Protein AF-F4RTJ5-F1 (afdb_monomer)

Radius of gyration: 34.83 Å; Cα contacts (8 Å, |Δi|>4): 86; chains: 1; bounding box: 80×72×100 Å

Solvent-accessible surface area (backbone atoms only — not comparable to full-atom values): 17565 Å² total; per-residue (Å²): 138,80,89,82,88,78,90,81,78,88,84,82,80,90,78,80,90,79,84,79,84,82,83,90,79,89,82,89,77,92,74,92,81,91,79,83,87,82,87,79,95,76,81,87,81,85,74,85,77,82,80,80,78,81,90,76,88,70,84,76,79,83,70,78,82,57,51,14,86,81,81,61,46,68,87,48,55,66,94,68,38,77,88,66,68,81,71,74,74,79,84,83,81,80,81,83,77,83,81,80,93,76,87,80,89,82,82,90,86,88,80,84,89,83,82,89,82,92,85,81,92,76,90,74,88,76,90,76,86,80,89,78,95,76,87,91,78,85,93,80,84,89,74,89,73,84,70,78,75,73,76,80,76,86,52,69,83,49,31,36,46,72,80,73,44,72,57,45,97,77,68,51,73,66,57,54,50,50,50,54,54,59,70,68,42,86,78,60,39,77,32,92,81,57,91,77,31,42,35,62,62,63,72,60,49,51,56,52,51,53,52,50,48,36,63,53,51,49,49,56,47,39,49,76,73,68,49,78,93,70,85,74,67,88,77,58,84,129

Mean predicted aligned error: 21.69 Å

Organism: Melampsora larici-populina (strain 98AG31 / pathotype 3-4-7) (NCBI:txid747676)

Foldseek 3Di:
DDDDDDDDDDDDDDDDDPPDDDDDDDDDDDDDDDDDDDDDDDDDDDDPDDDDDDPDPDPDPPDPQDAEPPPRHTDDHVVPDPVPPPPPDPPPPPPDDDDDDDDDDDDDDDDDDDDDDDDDDDDDDDDDDDDDPPDPDDPPDDDDPPPVPPVPVPCLVQADLEPRHGFAPDQDPVLVVLSVVVVPDPPWDADPDDDRRIDDPPVSSCVNVVSRCCRRPVVVVCVVVVHDPDDDPVPDDD

Secondary structure (DSSP, 8-state):
---------------------------------------------------------PPPP----PBPTTT--BSS-GGG-GGGTTS----------PPP----------------------------------------------------TTSGGGB-TTT-PBPPSS--HHHHHHHHHHHT-TTPEEPSSSTT-EE--HHHHHHHHHHHHIIIIIHHHHHHTT--SS--GGGS--

Structure (mmCIF, N/CA/C/O backbone):
data_AF-F4RTJ5-F1
#
_entry.id   AF-F4RTJ5-F1
#
loop_
_atom_site.group_PDB
_atom_site.id
_atom_site.type_symbol
_atom_site.label_atom_id
_atom_site.label_alt_id
_atom_site.label_comp_id
_atom_site.label_asym_id
_atom_site.label_entity_id
_atom_site.label_seq_id
_atom_site.pdbx_PDB_ins_code
_atom_site.Cartn_x
_atom_site.Cartn_y
_atom_site.Cartn_z
_atom_site.occupancy
_atom_site.B_iso_or_equiv
_atom_site.auth_seq_id
_atom_site.auth_comp_id
_atom_site.auth_asym_id
_atom_site.auth_atom_id
_atom_site.pdbx_PDB_model_num
ATOM 1 N N . MET A 1 1 ? 6.417 -36.271 -57.301 1.00 43.16 1 MET A N 1
ATOM 2 C CA . MET A 1 1 ? 7.094 -36.610 -56.033 1.00 43.16 1 MET A CA 1
ATOM 3 C C . MET A 1 1 ? 6.547 -35.627 -54.996 1.00 43.16 1 MET A C 1
ATOM 5 O O . MET A 1 1 ? 6.999 -34.495 -54.987 1.00 43.16 1 MET A O 1
ATOM 9 N N . THR A 1 2 ? 5.277 -35.825 -54.594 1.00 51.81 2 THR A N 1
ATOM 10 C CA . THR A 1 2 ? 4.824 -36.327 -53.258 1.00 51.81 2 THR A CA 1
ATOM 11 C C . THR A 1 2 ? 5.137 -35.294 -52.166 1.00 51.81 2 THR A C 1
ATOM 13 O O . THR A 1 2 ? 6.293 -35.176 -51.792 1.00 51.81 2 THR A O 1
ATOM 16 N N . ARG A 1 3 ? 4.255 -34.328 -51.841 1.00 59.38 3 ARG A N 1
ATOM 17 C CA . ARG A 1 3 ? 3.029 -34.389 -50.994 1.00 59.38 3 ARG A CA 1
ATOM 18 C C . ARG A 1 3 ? 3.176 -35.344 -49.812 1.00 59.38 3 ARG A C 1
ATOM 20 O O . ARG A 1 3 ? 2.934 -36.528 -49.992 1.00 59.38 3 ARG A O 1
ATOM 27 N N . GLU A 1 4 ? 3.474 -34.789 -48.642 1.00 64.31 4 GLU A N 1
ATOM 28 C CA . GLU A 1 4 ? 3.070 -35.344 -47.351 1.00 64.31 4 GLU A CA 1
ATOM 29 C C . GLU A 1 4 ? 2.561 -34.199 -46.468 1.00 64.31 4 GLU A C 1
ATOM 31 O O . GLU A 1 4 ? 3.282 -33.264 -46.124 1.00 64.31 4 GLU A O 1
ATOM 36 N N . GLU A 1 5 ? 1.255 -34.264 -46.226 1.00 67.25 5 GLU A N 1
ATOM 37 C CA . GLU A 1 5 ? 0.516 -33.579 -45.176 1.00 67.25 5 GLU A CA 1
ATOM 38 C C . GLU A 1 5 ? 0.517 -34.510 -43.957 1.00 67.25 5 GLU A C 1
ATOM 40 O O . GLU A 1 5 ? 0.221 -35.694 -44.100 1.00 67.25 5 GLU A O 1
ATOM 45 N N . ALA A 1 6 ? 0.803 -33.977 -42.776 1.00 64.88 6 ALA A N 1
ATOM 46 C CA . ALA A 1 6 ? 0.471 -34.568 -41.479 1.00 64.88 6 ALA A CA 1
ATOM 47 C C . ALA A 1 6 ? 0.007 -33.370 -40.631 1.00 64.88 6 ALA A C 1
ATOM 49 O O . ALA A 1 6 ? 0.775 -32.426 -40.472 1.00 64.88 6 ALA A O 1
ATOM 50 N N . MET A 1 7 ? -1.259 -33.188 -40.246 1.00 67.88 7 MET A N 1
ATOM 51 C CA . MET A 1 7 ? -2.244 -34.109 -39.667 1.00 67.88 7 MET A CA 1
ATOM 52 C C . MET A 1 7 ? -1.700 -34.770 -38.396 1.00 67.88 7 MET A C 1
ATOM 54 O O . MET A 1 7 ? -1.221 -35.896 -38.436 1.00 67.88 7 MET A O 1
ATOM 58 N N . LEU A 1 8 ? -1.739 -34.008 -37.298 1.00 65.25 8 LEU A N 1
ATOM 59 C CA . LEU A 1 8 ? -1.713 -34.516 -35.928 1.00 65.25 8 LEU A CA 1
ATOM 60 C C . LEU A 1 8 ? -2.780 -33.770 -35.117 1.00 65.25 8 LEU A C 1
ATOM 62 O O . LEU A 1 8 ? -2.626 -32.605 -34.759 1.00 65.25 8 LEU A O 1
ATOM 66 N N . ASP A 1 9 ? -3.907 -34.467 -35.061 1.00 58.00 9 ASP A N 1
ATOM 67 C CA . ASP A 1 9 ? -4.860 -34.709 -33.980 1.00 58.00 9 ASP A CA 1
ATOM 68 C C . ASP A 1 9 ? -5.073 -33.671 -32.864 1.00 58.00 9 ASP A C 1
ATOM 70 O O . ASP A 1 9 ? -4.191 -33.299 -32.092 1.00 58.00 9 ASP A O 1
ATOM 74 N N . GLU A 1 10 ? -6.348 -33.286 -32.782 1.00 60.81 10 GLU A N 1
ATOM 75 C CA . GLU A 1 10 ? -7.030 -32.679 -31.650 1.00 60.81 10 GLU A CA 1
ATOM 76 C C . GLU A 1 10 ? -7.143 -33.697 -30.503 1.00 60.81 10 GLU A C 1
ATOM 78 O O . GLU A 1 10 ? -7.994 -34.586 -30.549 1.00 60.81 10 GLU A O 1
ATOM 83 N N . ASP A 1 11 ? -6.345 -33.545 -29.445 1.00 58.59 11 ASP A N 1
ATOM 84 C CA . ASP A 1 11 ? -6.629 -34.206 -28.170 1.00 58.59 11 ASP A CA 1
ATOM 85 C C . ASP A 1 11 ? -7.543 -33.317 -27.324 1.00 58.59 11 ASP A C 1
ATOM 87 O O . ASP A 1 11 ? -7.159 -32.343 -26.673 1.00 58.59 11 ASP A O 1
ATOM 91 N N . SER A 1 12 ? -8.816 -33.682 -27.429 1.00 66.81 12 SER A N 1
ATOM 92 C CA . SER A 1 12 ? -9.925 -33.290 -26.583 1.00 66.81 12 SER A CA 1
ATOM 93 C C . SER A 1 12 ? -9.804 -34.017 -25.241 1.00 66.81 12 SER A C 1
ATOM 95 O O . SER A 1 12 ? -10.058 -35.216 -25.164 1.00 66.81 12 SER A O 1
ATOM 97 N N . GLU A 1 13 ? -9.456 -33.296 -24.175 1.00 62.78 13 GLU A N 1
ATOM 98 C CA . GLU A 1 13 ? -9.673 -33.763 -22.802 1.00 62.78 13 GLU A CA 1
ATOM 99 C C . GLU A 1 13 ? -10.645 -32.827 -22.080 1.00 62.78 13 GLU A C 1
ATOM 101 O O . GLU A 1 13 ? -10.294 -31.845 -21.429 1.00 62.78 13 GLU A O 1
ATOM 106 N N . ASP A 1 14 ? -11.915 -33.180 -22.255 1.00 56.56 14 ASP A N 1
ATOM 107 C CA . ASP A 1 14 ? -13.032 -32.863 -21.381 1.00 56.56 14 ASP A CA 1
ATOM 108 C C . ASP A 1 14 ? -12.837 -33.605 -20.048 1.00 56.56 14 ASP A C 1
ATOM 110 O O . ASP A 1 14 ? -12.952 -34.831 -19.986 1.00 56.56 14 ASP A O 1
ATOM 114 N N . GLN A 1 15 ? -12.515 -32.881 -18.973 1.00 53.19 15 GLN A N 1
ATOM 115 C CA . GLN A 1 15 ? -12.624 -33.412 -17.617 1.00 53.19 15 GLN A CA 1
ATOM 116 C C . GLN A 1 15 ? -13.242 -32.383 -16.669 1.00 53.19 15 GLN A C 1
ATOM 118 O O . GLN A 1 15 ? -12.593 -31.457 -16.189 1.00 53.19 15 GLN A O 1
ATOM 123 N N . GLY A 1 16 ? -14.496 -32.655 -16.306 1.00 50.75 16 GLY A N 1
ATOM 124 C CA . GLY A 1 16 ? -14.827 -32.751 -14.887 1.00 50.75 16 GLY A CA 1
ATOM 125 C C . GLY A 1 16 ? -15.531 -31.552 -14.273 1.00 50.75 16 GLY A C 1
ATOM 126 O O . GLY A 1 16 ? -15.011 -30.904 -13.371 1.00 50.75 16 GLY A O 1
ATOM 127 N N . VAL A 1 17 ? -16.788 -31.349 -14.661 1.00 51.88 17 VAL A N 1
ATOM 128 C CA . VAL A 1 17 ? -17.783 -30.706 -13.796 1.00 51.88 17 VAL A CA 1
ATOM 129 C C . VAL A 1 17 ? -18.007 -31.607 -12.574 1.00 51.88 17 VAL A C 1
ATOM 131 O O . VAL A 1 17 ? -18.670 -32.637 -12.672 1.00 51.88 17 VAL A O 1
ATOM 134 N N . SER A 1 18 ? -17.481 -31.228 -11.409 1.00 55.72 18 SER A N 1
ATOM 135 C CA . SER A 1 18 ? -17.948 -31.750 -10.119 1.00 55.72 18 SER A CA 1
ATOM 136 C C . SER A 1 18 ? -18.698 -30.654 -9.370 1.00 55.72 18 SER A C 1
ATOM 138 O O . SER A 1 18 ? -18.157 -29.925 -8.540 1.00 55.72 18 SER A O 1
ATOM 140 N N . GLU A 1 19 ? -19.975 -30.555 -9.718 1.00 48.56 19 GLU A N 1
ATOM 141 C CA . GLU A 1 19 ? -21.011 -29.786 -9.046 1.00 48.56 19 GLU A CA 1
ATOM 142 C C . GLU A 1 19 ? -21.386 -30.497 -7.734 1.00 48.56 19 GLU A C 1
ATOM 144 O O . GLU A 1 19 ? -22.240 -31.380 -7.696 1.00 48.56 19 GLU A O 1
ATOM 149 N N . SER A 1 20 ? -20.719 -30.158 -6.630 1.00 56.84 20 SER A N 1
ATOM 150 C CA . SER A 1 20 ? -21.139 -30.605 -5.299 1.00 56.84 20 SER A CA 1
ATOM 151 C C . SER A 1 20 ? -22.113 -29.600 -4.690 1.00 56.84 20 SER A C 1
ATOM 153 O O . SER A 1 20 ? -21.736 -28.649 -4.005 1.00 56.84 20 SER A O 1
ATOM 155 N N . HIS A 1 21 ? -23.392 -29.864 -4.948 1.00 49.12 21 HIS A N 1
ATOM 156 C CA . HIS A 1 21 ? -24.533 -29.418 -4.160 1.00 49.12 21 HIS A CA 1
ATOM 157 C C . HIS A 1 21 ? -24.334 -29.744 -2.669 1.00 49.12 21 HIS A C 1
ATOM 159 O O . HIS A 1 21 ? -24.357 -30.909 -2.282 1.00 49.12 21 HIS A O 1
ATOM 165 N N . SER A 1 22 ? -24.270 -28.717 -1.823 1.00 58.44 22 SER A N 1
ATOM 166 C CA . SER A 1 22 ? -24.600 -28.826 -0.397 1.00 58.44 22 SER A CA 1
ATOM 167 C C . SER A 1 22 ? -25.659 -27.778 -0.070 1.00 58.44 22 SER A C 1
ATOM 169 O O . SER A 1 22 ? -25.363 -26.606 0.152 1.00 58.44 22 SER A O 1
ATOM 171 N N . LYS A 1 23 ? -26.926 -28.207 -0.109 1.00 55.22 23 LYS A N 1
ATOM 172 C CA . LYS A 1 23 ? -28.076 -27.463 0.423 1.00 55.22 23 LYS A CA 1
ATOM 173 C C . LYS A 1 23 ? -28.170 -27.689 1.949 1.00 55.22 23 LYS A C 1
ATOM 175 O O . LYS A 1 23 ? -27.699 -28.721 2.422 1.00 55.22 23 LYS A O 1
ATOM 180 N N . PRO A 1 24 ? -28.794 -26.765 2.704 1.00 66.69 24 PRO A N 1
ATOM 181 C CA . PRO A 1 24 ? -28.758 -26.714 4.156 1.00 66.69 24 PRO A CA 1
ATOM 182 C C . PRO A 1 24 ? -29.974 -27.399 4.793 1.00 66.69 24 PRO A C 1
ATOM 184 O O . PRO A 1 24 ? -31.105 -27.208 4.351 1.00 66.69 24 PRO A O 1
ATOM 187 N N . GLU A 1 25 ? -29.737 -28.096 5.898 1.00 51.47 25 GLU A N 1
ATOM 188 C CA . GLU A 1 25 ? -30.721 -28.438 6.931 1.00 51.47 25 GLU A CA 1
ATOM 189 C C . GLU A 1 25 ? -29.970 -28.233 8.257 1.00 51.47 25 GLU A C 1
ATOM 191 O O . GLU A 1 25 ? -28.906 -28.800 8.466 1.00 51.47 25 GLU A O 1
ATOM 196 N N . GLY A 1 26 ? -30.291 -27.234 9.075 1.00 46.56 26 GLY A N 1
ATOM 197 C CA . GLY A 1 26 ? -31.496 -27.195 9.888 1.00 46.56 26 GLY A CA 1
ATOM 198 C C . GLY A 1 26 ? -31.141 -27.717 11.282 1.00 46.56 26 GLY A C 1
ATOM 199 O O . GLY A 1 26 ? -30.749 -28.867 11.404 1.00 46.56 26 GLY A O 1
ATOM 200 N N . VAL A 1 27 ? -31.241 -26.866 12.310 1.00 52.19 27 VAL A N 1
ATOM 201 C CA . VAL A 1 27 ? -31.722 -27.188 13.671 1.00 52.19 27 VAL A CA 1
ATOM 202 C C . VAL A 1 27 ? -31.405 -26.022 14.612 1.00 52.19 27 VAL A C 1
ATOM 204 O O . VAL A 1 27 ? -30.269 -25.715 14.960 1.00 52.19 27 VAL A O 1
ATOM 207 N N . THR A 1 28 ? -32.495 -25.386 15.016 1.00 48.50 28 THR A N 1
ATOM 208 C CA . THR A 1 28 ? -32.693 -24.588 16.223 1.00 48.50 28 THR A CA 1
ATOM 209 C C . THR A 1 28 ? -32.140 -25.268 17.475 1.00 48.50 28 THR A C 1
ATOM 211 O O . THR A 1 28 ? -32.421 -26.449 17.684 1.00 48.50 28 THR A O 1
ATOM 214 N N . LYS A 1 29 ? -31.522 -24.501 18.377 1.00 53.94 29 LYS A N 1
ATOM 215 C CA . LYS A 1 29 ? -31.861 -24.536 19.808 1.00 53.94 29 LYS A CA 1
ATOM 216 C C . LYS A 1 29 ? -31.276 -23.330 20.531 1.00 53.94 29 LYS A C 1
ATOM 218 O O . LYS A 1 29 ? -30.068 -23.186 20.681 1.00 53.94 29 LYS A O 1
ATOM 223 N N . GLU A 1 30 ? -32.202 -22.485 20.958 1.00 46.88 30 GLU A N 1
ATOM 224 C CA . GLU A 1 30 ? -32.084 -21.622 22.118 1.00 46.88 30 GLU A CA 1
ATOM 225 C C . GLU A 1 30 ? -31.579 -22.433 23.319 1.00 46.88 30 GLU A C 1
ATOM 227 O O . GLU A 1 30 ? -32.070 -23.530 23.598 1.00 46.88 30 GLU A O 1
ATOM 232 N N . SER A 1 31 ? -30.632 -21.869 24.055 1.00 52.59 31 SER A N 1
ATOM 233 C CA . SER A 1 31 ? -30.478 -22.166 25.473 1.00 52.59 31 SER A CA 1
ATOM 234 C C . SER A 1 31 ? -29.911 -20.933 26.155 1.00 52.59 31 SER A C 1
ATOM 236 O O . SER A 1 31 ? -28.704 -20.694 26.160 1.00 52.59 31 SER A O 1
ATOM 238 N N . ASP A 1 32 ? -30.838 -20.154 26.701 1.00 49.53 32 ASP A N 1
ATOM 239 C CA . ASP A 1 32 ? -30.622 -19.285 27.843 1.00 49.53 32 ASP A CA 1
ATOM 240 C C . ASP A 1 32 ? -29.883 -20.029 28.960 1.00 49.53 32 ASP A C 1
ATOM 242 O O . ASP A 1 32 ? -30.352 -21.052 29.461 1.00 49.53 32 ASP A O 1
ATOM 246 N N . THR A 1 33 ? -28.784 -19.450 29.433 1.00 54.34 33 THR A N 1
ATOM 247 C CA . THR A 1 33 ? -28.351 -19.617 30.823 1.00 54.34 33 THR A CA 1
ATOM 248 C C . THR A 1 33 ? -27.817 -18.287 31.349 1.00 54.34 33 THR A C 1
ATOM 250 O O . THR A 1 33 ? -26.742 -17.859 30.924 1.00 54.34 33 THR A O 1
ATOM 253 N N . PRO A 1 34 ? -28.517 -17.637 32.296 1.00 60.06 34 PRO A N 1
ATOM 254 C CA . PRO A 1 34 ? -27.967 -16.569 33.109 1.00 60.06 34 PRO A CA 1
ATOM 255 C C . PRO A 1 34 ? -27.414 -17.161 34.413 1.00 60.06 34 PRO A C 1
ATOM 257 O O . PRO A 1 34 ? -28.127 -17.806 35.180 1.00 60.06 34 PRO A O 1
ATOM 260 N N . SER A 1 35 ? -26.132 -16.946 34.690 1.00 51.78 35 SER A N 1
ATOM 261 C CA . SER A 1 35 ? -25.547 -17.092 36.030 1.00 51.78 35 SER A CA 1
ATOM 262 C C . SER A 1 35 ? -24.352 -16.138 36.103 1.00 51.78 35 SER A C 1
ATOM 264 O O . SER A 1 35 ? -23.391 -16.297 35.367 1.00 51.78 35 SER A O 1
ATOM 266 N N . THR A 1 36 ? -24.482 -14.968 36.727 1.00 38.66 36 THR A N 1
ATOM 267 C CA . THR A 1 36 ? -24.551 -14.734 38.181 1.00 38.66 36 THR A CA 1
ATOM 268 C C . THR A 1 36 ? -23.179 -14.866 38.844 1.00 38.66 36 THR A C 1
ATOM 270 O O . THR A 1 36 ? -22.701 -15.960 39.106 1.00 38.66 36 THR A O 1
ATOM 273 N N . LEU A 1 37 ? -22.660 -13.681 39.185 1.00 38.44 37 LEU A N 1
ATOM 274 C CA . LEU A 1 37 ? -21.869 -13.337 40.368 1.00 38.44 37 LEU A CA 1
ATOM 275 C C . LEU A 1 37 ? -20.406 -13.822 40.510 1.00 38.44 37 LEU A C 1
ATOM 277 O O . LEU A 1 37 ? -20.113 -14.982 40.762 1.00 38.44 37 LEU A O 1
ATOM 281 N N . SER A 1 38 ? -19.546 -12.796 40.602 1.00 40.03 38 SER A N 1
ATOM 282 C CA . SER A 1 38 ? -18.657 -12.531 41.750 1.00 40.03 38 SER A CA 1
ATOM 283 C C . SER A 1 38 ? -17.180 -12.942 41.692 1.00 40.03 38 SER A C 1
ATOM 285 O O . SER A 1 38 ? -16.821 -14.039 42.094 1.00 40.03 38 SER A O 1
ATOM 287 N N . ASN A 1 39 ? -16.364 -11.891 41.482 1.00 42.69 39 ASN A N 1
ATOM 288 C CA . ASN A 1 39 ? -15.184 -11.487 42.281 1.00 42.69 39 ASN A CA 1
ATOM 289 C C . ASN A 1 39 ? -13.905 -12.361 42.214 1.00 42.69 39 ASN A C 1
ATOM 291 O O . ASN A 1 39 ? -13.987 -13.526 41.850 1.00 42.69 39 ASN A O 1
ATOM 295 N N . PRO A 1 40 ? -12.710 -11.855 42.617 1.00 53.66 40 PRO A N 1
ATOM 296 C CA . PRO A 1 40 ? -12.402 -10.556 43.221 1.00 53.66 40 PRO A CA 1
ATOM 297 C C . PRO A 1 40 ? -11.301 -9.735 42.521 1.00 53.66 40 PRO A C 1
ATOM 299 O O . PRO A 1 40 ? -10.424 -10.224 41.814 1.00 53.66 40 PRO A O 1
ATOM 302 N N . ILE A 1 41 ? -11.339 -8.448 42.853 1.00 52.94 41 ILE A N 1
ATOM 303 C CA . ILE A 1 41 ? -10.250 -7.477 42.790 1.00 52.94 41 ILE A CA 1
ATOM 304 C C . ILE A 1 41 ? -9.035 -8.045 43.544 1.00 52.94 41 ILE A C 1
ATOM 306 O O . ILE A 1 41 ? -9.094 -8.201 44.761 1.00 52.94 41 ILE A O 1
ATOM 310 N N . ASN A 1 42 ? -7.935 -8.309 42.839 1.00 51.41 42 ASN A N 1
ATOM 311 C CA . ASN A 1 42 ? -6.611 -8.467 43.440 1.00 51.41 42 ASN A CA 1
ATOM 312 C C . ASN A 1 42 ? -5.713 -7.346 42.918 1.00 51.41 42 ASN A C 1
ATOM 314 O O . ASN A 1 42 ? -5.579 -7.141 41.713 1.00 51.41 42 ASN A O 1
ATOM 318 N N . GLY A 1 43 ? -5.189 -6.574 43.867 1.00 48.16 43 GLY A N 1
ATOM 319 C CA . GLY A 1 43 ? -4.439 -5.347 43.647 1.00 48.16 43 GLY A CA 1
ATOM 320 C C . GLY A 1 43 ? -3.031 -5.538 43.065 1.00 48.16 43 GLY A C 1
ATOM 321 O O . GLY A 1 43 ? -2.603 -6.653 42.768 1.00 48.16 43 GLY A O 1
ATOM 322 N N . PRO A 1 44 ? -2.303 -4.423 42.894 1.00 55.31 44 PRO A N 1
ATOM 323 C CA . PRO A 1 44 ? -1.046 -4.378 42.160 1.00 55.31 44 PRO A CA 1
ATOM 324 C C . PRO A 1 44 ? 0.097 -5.012 42.958 1.00 55.31 44 PRO A C 1
ATOM 326 O O . PRO A 1 44 ? 0.412 -4.585 44.068 1.00 55.31 44 PRO A O 1
ATOM 329 N N . SER A 1 45 ? 0.752 -6.013 42.367 1.00 50.53 45 SER A N 1
ATOM 330 C CA . SER A 1 45 ? 2.009 -6.553 42.882 1.00 50.53 45 SER A CA 1
ATOM 331 C C . SER A 1 45 ? 3.168 -5.693 42.379 1.00 50.53 45 SER A C 1
ATOM 333 O O . SER A 1 45 ? 3.619 -5.801 41.238 1.00 50.53 45 SER A O 1
ATOM 335 N N . THR A 1 46 ? 3.609 -4.777 43.236 1.00 48.56 46 THR A N 1
ATOM 336 C CA . THR A 1 46 ? 4.758 -3.893 43.035 1.00 48.56 46 THR A CA 1
ATOM 337 C C . THR A 1 46 ? 6.041 -4.723 43.029 1.00 48.56 46 THR A C 1
ATOM 339 O O . THR A 1 46 ? 6.642 -4.986 44.069 1.00 48.56 46 THR A O 1
ATOM 342 N N . SER A 1 47 ? 6.468 -5.158 41.846 1.00 51.50 47 SER A N 1
ATOM 343 C CA . SER A 1 47 ? 7.775 -5.788 41.664 1.00 51.50 47 SER A CA 1
ATOM 344 C C . SER A 1 47 ? 8.837 -4.699 41.507 1.00 51.50 47 SER A C 1
ATOM 346 O O . SER A 1 47 ? 8.906 -4.016 40.488 1.00 51.50 47 SER A O 1
ATOM 348 N N . LEU A 1 48 ? 9.647 -4.518 42.551 1.00 50.50 48 LEU A N 1
ATOM 349 C CA . LEU A 1 48 ? 10.878 -3.729 42.536 1.00 50.50 48 LEU A CA 1
ATOM 350 C C . LEU A 1 48 ? 11.874 -4.367 41.557 1.00 50.50 48 LEU A C 1
ATOM 352 O O . LEU A 1 48 ? 12.567 -5.322 41.900 1.00 50.50 48 LEU A O 1
ATOM 356 N N . ILE A 1 49 ? 11.952 -3.836 40.337 1.00 51.47 49 ILE A N 1
ATOM 357 C CA . ILE A 1 49 ? 13.027 -4.167 39.400 1.00 51.47 49 ILE A CA 1
ATOM 358 C C . ILE A 1 49 ? 14.247 -3.320 39.777 1.00 51.47 49 ILE A C 1
ATOM 360 O O . ILE A 1 49 ? 14.271 -2.104 39.591 1.00 51.47 49 ILE A O 1
ATOM 364 N N . LEU A 1 50 ? 15.261 -3.984 40.333 1.00 51.00 50 LEU A N 1
ATOM 365 C CA . LEU A 1 50 ? 16.619 -3.468 40.483 1.00 51.00 50 LEU A CA 1
ATOM 366 C C . LEU A 1 50 ? 17.210 -3.227 39.089 1.00 51.00 50 LEU A C 1
ATOM 368 O O . LEU A 1 50 ? 17.639 -4.157 38.409 1.00 51.00 50 LEU A O 1
ATOM 372 N N . ILE A 1 51 ? 17.226 -1.967 38.660 1.00 45.47 51 ILE A N 1
ATOM 373 C CA . ILE A 1 51 ? 17.917 -1.540 37.444 1.00 45.47 51 ILE A CA 1
ATOM 374 C C . ILE A 1 51 ? 19.409 -1.453 37.780 1.00 45.47 51 ILE A C 1
ATOM 376 O O . ILE A 1 51 ? 19.876 -0.470 38.354 1.00 45.47 51 ILE A O 1
ATOM 380 N N . ALA A 1 52 ? 20.160 -2.503 37.453 1.00 44.41 52 ALA A N 1
ATOM 381 C CA . ALA A 1 52 ? 21.613 -2.447 37.413 1.00 44.41 52 ALA A CA 1
ATOM 382 C C . ALA A 1 52 ? 22.034 -1.639 36.177 1.00 44.41 52 ALA A C 1
ATOM 384 O O . ALA A 1 52 ? 21.791 -2.047 35.043 1.00 44.41 52 ALA A O 1
ATOM 385 N N . THR A 1 53 ? 22.640 -0.475 36.394 1.00 50.25 53 THR A N 1
ATOM 386 C CA . THR A 1 53 ? 23.246 0.352 35.349 1.00 50.25 53 THR A CA 1
ATOM 387 C C . THR A 1 53 ? 24.628 -0.200 34.976 1.00 50.25 53 THR A C 1
ATOM 389 O O . THR A 1 53 ? 25.537 -0.172 35.809 1.00 50.25 53 THR A O 1
ATOM 392 N N . PRO A 1 54 ? 24.858 -0.668 33.734 1.00 48.34 54 PRO A N 1
ATOM 393 C CA . PRO A 1 54 ? 26.212 -0.879 33.248 1.00 48.34 54 PRO A CA 1
ATOM 394 C C . PRO A 1 54 ? 26.849 0.478 32.922 1.00 48.34 54 PRO A C 1
ATOM 396 O O . PRO A 1 54 ? 26.393 1.215 32.047 1.00 48.34 54 PRO A O 1
ATOM 399 N N . GLN A 1 55 ? 27.922 0.811 33.643 1.00 51.97 55 GLN A N 1
ATOM 400 C CA . GLN A 1 55 ? 28.812 1.921 33.313 1.00 51.97 55 GLN A CA 1
ATOM 401 C C . GLN A 1 55 ? 29.519 1.614 31.984 1.00 51.97 55 GLN A C 1
ATOM 403 O O . GLN A 1 55 ? 30.530 0.919 31.950 1.00 51.97 55 GLN A O 1
ATOM 408 N N . SER A 1 56 ? 28.968 2.120 30.880 1.00 46.84 56 SER A N 1
ATOM 409 C CA . SER A 1 56 ? 29.618 2.127 29.569 1.00 46.84 56 SER A CA 1
ATOM 410 C C . SER A 1 56 ? 30.176 3.523 29.306 1.00 46.84 56 SER A C 1
ATOM 412 O O . SER A 1 56 ? 29.510 4.405 28.765 1.00 46.84 56 SER A O 1
ATOM 414 N N . SER A 1 57 ? 31.408 3.752 29.754 1.00 55.97 57 SER A N 1
ATOM 415 C CA . SER A 1 57 ? 32.178 4.952 29.437 1.00 55.97 57 SER A CA 1
ATOM 416 C C . SER A 1 57 ? 32.819 4.800 28.057 1.00 55.97 57 SER A C 1
ATOM 418 O O . SER A 1 57 ? 34.005 4.494 27.944 1.00 55.97 57 SER A O 1
ATOM 420 N N . ASN A 1 58 ? 32.034 5.002 27.001 1.00 55.25 58 ASN A N 1
ATOM 421 C CA . ASN A 1 58 ? 32.594 5.258 25.678 1.00 55.25 58 ASN A CA 1
ATOM 422 C C . ASN A 1 58 ? 32.951 6.751 25.563 1.00 55.25 58 ASN A C 1
ATOM 424 O O . ASN A 1 58 ? 32.116 7.598 25.897 1.00 55.25 58 ASN A O 1
ATOM 428 N N . PRO A 1 59 ? 34.169 7.106 25.115 1.00 52.12 59 PRO A N 1
ATOM 429 C CA . PRO A 1 59 ? 34.551 8.496 24.918 1.00 52.12 59 PRO A CA 1
ATOM 430 C C . PRO A 1 59 ? 33.668 9.114 23.832 1.00 52.12 59 PRO A C 1
ATOM 432 O O . PRO A 1 59 ? 33.680 8.695 22.675 1.00 52.12 59 PRO A O 1
ATOM 435 N N . ILE A 1 60 ? 32.877 10.109 24.233 1.00 54.69 60 ILE A N 1
ATOM 436 C CA . ILE A 1 60 ? 31.995 10.871 23.351 1.00 54.69 60 ILE A CA 1
ATOM 437 C C . ILE A 1 60 ? 32.864 11.510 22.255 1.00 54.69 60 ILE A C 1
ATOM 439 O O . ILE A 1 60 ? 33.772 12.281 22.584 1.00 54.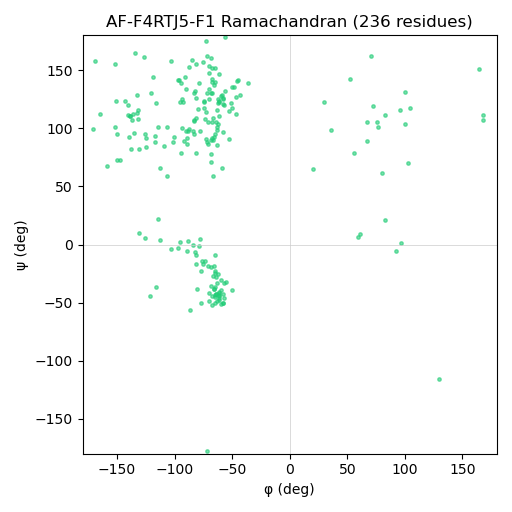69 60 ILE A O 1
ATOM 443 N N . PRO A 1 61 ? 32.616 11.228 20.962 1.00 54.53 61 PRO A N 1
ATOM 444 C CA . PRO A 1 61 ? 33.318 11.904 19.886 1.00 54.53 61 PRO A CA 1
ATOM 445 C C . PRO A 1 61 ? 33.004 13.396 19.981 1.00 54.53 61 PRO A C 1
ATOM 447 O O . PRO A 1 61 ? 31.843 13.807 19.974 1.00 54.53 61 PRO A O 1
ATOM 450 N N . THR A 1 62 ? 34.044 14.218 20.097 1.00 57.38 62 THR A N 1
ATOM 451 C CA . THR A 1 62 ? 33.956 15.679 20.125 1.00 57.38 62 THR A CA 1
ATOM 452 C C . THR A 1 62 ? 33.514 16.182 18.754 1.00 57.38 62 THR A C 1
ATOM 454 O O . THR A 1 62 ? 34.300 16.650 17.930 1.00 57.38 62 THR A O 1
ATOM 457 N N . THR A 1 63 ? 32.216 16.068 18.474 1.00 66.06 63 THR A N 1
ATOM 458 C CA . THR A 1 63 ? 31.609 16.634 17.277 1.00 66.06 63 THR A CA 1
ATOM 459 C C . THR A 1 63 ? 31.801 18.139 17.350 1.00 66.06 63 THR A C 1
ATOM 461 O O . THR A 1 63 ? 31.225 18.803 18.216 1.00 66.06 63 THR A O 1
ATOM 464 N N . LYS A 1 64 ? 32.655 18.671 16.470 1.00 69.44 64 LYS A N 1
ATOM 465 C CA . LYS A 1 64 ? 32.879 20.108 16.309 1.00 69.44 64 LYS A CA 1
ATOM 466 C C . LYS A 1 64 ? 31.516 20.793 16.258 1.00 69.44 64 LYS A C 1
ATOM 468 O O . LYS A 1 64 ? 30.738 20.560 15.333 1.00 69.44 64 LYS A O 1
ATOM 473 N N . LEU A 1 65 ? 31.224 21.582 17.289 1.00 76.31 65 LEU A N 1
ATOM 474 C CA . LEU A 1 65 ? 29.946 22.256 17.460 1.00 76.31 65 LEU A CA 1
ATOM 475 C C . LEU A 1 65 ? 29.798 23.291 16.341 1.00 76.31 65 LEU A C 1
ATOM 477 O O . LEU A 1 65 ? 30.302 24.412 16.438 1.00 76.31 65 LEU A O 1
ATOM 481 N N . TYR A 1 66 ? 29.170 22.893 15.238 1.00 79.56 66 TYR A N 1
ATOM 482 C CA . TYR A 1 66 ? 28.949 23.790 14.118 1.00 79.56 66 TYR A CA 1
ATOM 483 C C . TYR A 1 66 ? 27.878 24.816 14.515 1.00 79.56 66 TYR A C 1
ATOM 485 O O . TYR A 1 66 ? 26.824 24.479 15.060 1.00 79.56 66 TYR A O 1
ATOM 493 N N . LYS A 1 67 ? 28.180 26.095 14.283 1.00 90.44 67 LYS A N 1
ATOM 494 C CA . LYS A 1 67 ? 27.260 27.213 14.516 1.00 90.44 67 LYS A CA 1
ATOM 495 C C . LYS A 1 67 ? 26.537 27.524 13.212 1.00 90.44 67 LYS A C 1
ATOM 497 O O . LYS A 1 67 ? 27.160 27.529 12.151 1.00 90.44 67 LYS A O 1
ATOM 502 N N . CYS A 1 68 ? 25.240 27.803 13.280 1.00 87.62 68 CYS A N 1
ATOM 503 C CA . CYS A 1 68 ? 24.475 28.238 12.117 1.00 87.62 68 CYS A CA 1
ATOM 504 C C . CYS A 1 68 ? 25.084 29.528 11.540 1.00 87.62 68 CYS A C 1
ATOM 506 O O . CYS A 1 68 ? 25.281 30.500 12.264 1.00 87.62 68 CYS A O 1
ATOM 508 N N . SER A 1 69 ? 25.368 29.575 10.238 1.00 86.00 69 SER A N 1
ATOM 509 C CA . SER A 1 69 ? 25.995 30.746 9.602 1.00 86.00 69 SER A CA 1
ATOM 510 C C . SER A 1 69 ? 25.117 32.004 9.627 1.00 86.00 69 SER A C 1
ATOM 512 O O . SER A 1 69 ? 25.641 33.113 9.566 1.00 86.00 69 SER A O 1
ATOM 514 N N . LYS A 1 70 ? 23.793 31.843 9.757 1.00 87.69 70 LYS A N 1
ATOM 515 C CA . LYS A 1 70 ? 22.813 32.940 9.773 1.00 87.69 70 LYS A CA 1
ATOM 516 C C . LYS A 1 70 ? 22.609 33.522 11.175 1.00 87.69 70 LYS A C 1
ATOM 518 O O . LYS A 1 70 ? 22.809 34.712 11.371 1.00 87.69 70 LYS A O 1
ATOM 523 N N . CYS A 1 71 ? 22.243 32.694 12.156 1.00 90.94 71 CYS A N 1
ATOM 524 C CA . CYS A 1 71 ? 21.923 33.162 13.515 1.00 90.94 71 CYS A CA 1
ATOM 525 C C . CYS A 1 71 ? 23.034 32.912 14.549 1.00 90.94 71 CYS A C 1
ATOM 527 O O . CYS A 1 71 ? 22.893 33.303 15.705 1.00 90.94 71 CYS A O 1
ATOM 529 N N . ARG A 1 72 ? 24.126 32.238 14.160 1.00 90.12 72 ARG A N 1
ATOM 530 C CA . ARG A 1 72 ? 25.277 31.864 15.006 1.00 90.12 72 ARG A CA 1
ATOM 531 C C . ARG A 1 72 ? 24.957 30.973 16.211 1.00 90.12 72 ARG A C 1
ATOM 533 O O . ARG A 1 72 ? 25.866 30.668 16.982 1.00 90.12 72 ARG A O 1
ATOM 540 N N . GLN A 1 73 ? 23.718 30.501 16.342 1.00 90.44 73 GLN A N 1
ATOM 541 C CA . GLN A 1 73 ? 23.329 29.545 17.375 1.00 90.44 73 GLN A CA 1
ATOM 542 C C . GLN A 1 73 ? 23.767 28.122 16.982 1.00 90.44 73 GLN A C 1
ATOM 544 O O . GLN A 1 73 ? 23.682 27.757 15.802 1.00 90.44 73 GLN A O 1
ATOM 549 N N . PRO A 1 74 ? 24.274 27.319 17.931 1.00 87.50 74 PRO A N 1
ATOM 550 C CA . PRO A 1 74 ? 24.558 25.908 17.701 1.00 87.50 74 PRO A CA 1
ATOM 551 C C . PRO A 1 74 ? 23.259 25.090 17.600 1.00 87.50 74 PRO A C 1
ATOM 553 O O . PRO A 1 74 ? 22.193 25.531 18.025 1.00 87.50 74 PRO A O 1
ATOM 556 N N . GLY A 1 75 ? 23.347 23.882 17.038 1.00 85.88 75 GLY A N 1
ATOM 557 C CA . GLY A 1 75 ? 22.256 22.896 17.089 1.00 85.88 75 GLY A CA 1
ATOM 558 C C . GLY A 1 75 ? 21.323 22.838 15.875 1.00 85.88 75 GLY A C 1
ATOM 559 O O . GLY A 1 75 ? 20.417 22.013 15.863 1.00 85.88 75 GLY A O 1
ATOM 560 N N . HIS A 1 76 ? 21.533 23.644 14.830 1.00 84.44 76 HIS A N 1
ATOM 561 C CA . HIS A 1 76 ? 20.790 23.511 13.570 1.00 84.44 76 HIS A CA 1
ATOM 562 C C . HIS A 1 76 ? 21.591 23.997 12.355 1.00 84.44 76 HIS A C 1
ATOM 564 O O . HIS A 1 76 ? 22.481 24.843 12.464 1.00 84.44 76 HIS A O 1
ATOM 570 N N . ARG A 1 77 ? 21.257 23.469 11.171 1.00 82.56 77 ARG A N 1
ATOM 571 C CA . ARG A 1 77 ? 21.811 23.903 9.874 1.00 82.56 77 ARG A CA 1
ATOM 572 C C . ARG A 1 77 ? 21.035 25.102 9.315 1.00 82.56 77 ARG A C 1
ATOM 574 O O . ARG A 1 77 ? 19.883 25.325 9.676 1.00 82.56 77 ARG A O 1
ATOM 581 N N . ALA A 1 78 ? 21.657 25.867 8.414 1.00 85.44 78 ALA A N 1
ATOM 582 C CA . ALA A 1 78 ? 21.109 27.126 7.888 1.00 85.44 78 ALA A CA 1
ATOM 583 C C . ALA A 1 78 ? 19.719 26.992 7.228 1.00 85.44 78 ALA A C 1
ATOM 585 O O . ALA A 1 78 ? 18.897 27.896 7.346 1.00 85.44 78 ALA A O 1
ATOM 586 N N . ASN A 1 79 ? 19.433 25.852 6.593 1.00 81.50 79 ASN A N 1
ATOM 587 C CA . ASN A 1 79 ? 18.143 25.538 5.966 1.00 81.50 79 ASN A CA 1
ATOM 588 C C . ASN A 1 79 ? 17.015 25.226 6.965 1.00 81.50 79 ASN A C 1
ATOM 590 O O . ASN A 1 79 ? 15.852 25.224 6.584 1.00 81.50 79 ASN A O 1
ATOM 594 N N . LYS A 1 80 ? 17.344 24.985 8.238 1.00 83.31 80 LYS A N 1
ATOM 595 C CA . LYS A 1 80 ? 16.384 24.784 9.334 1.00 83.31 80 LYS A CA 1
ATOM 596 C C . LYS A 1 80 ? 16.469 25.906 10.369 1.00 83.31 80 LYS A C 1
ATOM 598 O O . LYS A 1 80 ? 16.133 25.710 11.532 1.00 83.31 80 LYS A O 1
ATOM 603 N N . CYS A 1 81 ? 16.987 27.069 9.971 1.00 84.38 81 CYS A N 1
ATOM 604 C CA . CYS A 1 81 ? 17.094 28.205 10.871 1.00 84.38 81 CYS A CA 1
ATOM 605 C C . CYS A 1 81 ? 15.707 28.834 11.075 1.00 84.38 81 CYS A C 1
ATOM 607 O O . CYS A 1 81 ? 15.109 29.275 10.092 1.00 84.38 81 CYS A O 1
ATOM 609 N N . PRO A 1 82 ? 15.208 28.932 12.319 1.00 83.06 82 PRO A N 1
ATOM 610 C CA . PRO A 1 82 ? 13.881 29.490 12.596 1.00 83.06 82 PRO A CA 1
ATOM 611 C C . PRO A 1 82 ? 13.767 30.963 12.179 1.00 83.06 82 PRO A C 1
ATOM 613 O O . PRO A 1 82 ? 12.695 31.422 11.808 1.00 83.06 82 PRO A O 1
ATOM 616 N N . VAL A 1 83 ? 14.892 31.687 12.134 1.00 81.50 83 VAL A N 1
ATOM 617 C CA . VAL A 1 83 ? 14.955 33.079 11.653 1.00 81.50 83 VAL A CA 1
ATOM 618 C C . VAL A 1 83 ? 14.636 33.194 10.152 1.00 81.50 83 VAL A C 1
ATOM 620 O O . VAL A 1 83 ? 14.312 34.275 9.681 1.00 81.50 83 VAL A O 1
ATOM 623 N N . ASN A 1 84 ? 14.713 32.099 9.386 1.00 68.25 84 ASN A N 1
ATOM 624 C CA . ASN A 1 84 ? 14.495 32.108 7.937 1.00 68.25 84 ASN A CA 1
ATOM 625 C C . ASN A 1 84 ? 13.067 31.702 7.521 1.00 68.25 84 ASN A C 1
ATOM 627 O O . ASN A 1 84 ? 12.763 31.714 6.334 1.00 68.25 84 ASN A O 1
ATOM 631 N N . GLN A 1 85 ? 12.192 31.335 8.465 1.00 63.69 85 GLN A N 1
ATOM 632 C CA . GLN A 1 85 ? 10.812 30.930 8.157 1.00 63.69 85 GLN A CA 1
ATOM 633 C C . GLN A 1 85 ? 9.848 32.112 7.971 1.00 63.69 85 GLN A C 1
ATOM 635 O O . GLN A 1 85 ? 8.712 31.915 7.561 1.00 63.69 85 GLN A O 1
ATOM 640 N N . SER A 1 86 ? 10.284 33.346 8.227 1.00 59.25 86 SER A N 1
ATOM 641 C CA . SER A 1 86 ? 9.417 34.530 8.192 1.00 59.25 86 SER A CA 1
ATOM 642 C C . SER A 1 86 ? 9.295 35.215 6.824 1.00 59.25 86 SER A C 1
ATOM 644 O O . SER A 1 86 ? 8.618 36.234 6.740 1.00 59.25 86 SER A O 1
ATOM 646 N N . HIS A 1 87 ? 9.910 34.693 5.752 1.00 57.19 87 HIS A N 1
ATOM 647 C CA . HIS A 1 87 ? 9.936 35.383 4.448 1.00 57.19 87 HIS A CA 1
ATOM 648 C C . HIS A 1 87 ? 9.437 34.599 3.227 1.00 57.19 87 HIS A C 1
ATOM 650 O O . HIS A 1 87 ? 9.483 35.134 2.120 1.00 57.19 87 HIS A O 1
ATOM 656 N N . SER A 1 88 ? 8.893 33.393 3.384 1.00 55.44 88 SER A N 1
ATOM 657 C CA . SER A 1 88 ? 8.098 32.774 2.316 1.00 55.44 88 SER A CA 1
ATOM 658 C C . SER A 1 88 ? 6.638 33.185 2.488 1.00 55.44 88 SER A C 1
ATOM 660 O O . SER A 1 88 ? 5.876 32.494 3.164 1.00 55.44 88 SER A O 1
ATOM 662 N N . GLN A 1 89 ? 6.253 34.333 1.923 1.00 53.72 89 GLN A N 1
ATOM 663 C CA . GLN A 1 89 ? 4.833 34.607 1.720 1.00 53.72 89 GLN A CA 1
ATOM 664 C C . GLN A 1 89 ? 4.256 33.509 0.813 1.00 53.72 89 GLN A C 1
ATOM 666 O O . GLN A 1 89 ? 4.833 33.258 -0.250 1.00 53.72 89 GLN A O 1
ATOM 671 N N . PRO A 1 90 ? 3.159 32.840 1.205 1.00 50.75 90 PRO A N 1
ATOM 672 C CA . PRO A 1 90 ? 2.415 32.007 0.279 1.00 50.75 90 PRO A CA 1
ATOM 673 C C . PRO A 1 90 ? 1.884 32.925 -0.821 1.00 50.75 90 PRO A C 1
ATOM 675 O O . PRO A 1 90 ? 1.266 33.954 -0.554 1.00 50.75 90 PRO A O 1
ATOM 678 N N . THR A 1 91 ? 2.193 32.606 -2.072 1.00 58.81 91 THR A N 1
ATOM 679 C CA . THR A 1 91 ? 1.555 33.265 -3.208 1.00 58.81 91 THR A CA 1
ATOM 680 C C . THR A 1 91 ? 0.122 32.746 -3.267 1.00 58.81 91 THR A C 1
ATOM 682 O O . THR A 1 91 ? -0.151 31.724 -3.890 1.00 58.81 91 THR A O 1
ATOM 685 N N . ASP A 1 92 ? -0.779 33.418 -2.552 1.00 53.28 92 ASP A N 1
ATOM 686 C CA . ASP A 1 92 ? -2.221 33.214 -2.642 1.00 53.28 92 ASP A CA 1
ATOM 687 C C . ASP A 1 92 ? -2.697 33.659 -4.032 1.00 53.28 92 ASP A C 1
ATOM 689 O O . ASP A 1 92 ? -3.050 34.811 -4.270 1.00 53.28 92 ASP A O 1
ATOM 693 N N . LEU A 1 93 ? -2.687 32.721 -4.976 1.00 51.19 93 LEU A N 1
ATOM 694 C CA . LEU A 1 93 ? -3.397 32.804 -6.252 1.00 51.19 93 LEU A CA 1
ATOM 695 C C . LEU A 1 93 ? -4.605 31.860 -6.200 1.00 51.19 93 LEU A C 1
ATOM 697 O O . LEU A 1 93 ? -4.750 30.942 -6.998 1.00 51.19 93 LEU A O 1
ATOM 701 N N . PHE A 1 94 ? -5.487 32.100 -5.228 1.00 50.28 94 PHE A N 1
ATOM 702 C CA . PHE A 1 94 ? -6.857 31.588 -5.235 1.00 50.28 94 PHE A CA 1
ATOM 703 C C . PHE A 1 94 ? -7.760 32.674 -5.834 1.00 50.28 94 PHE A C 1
ATOM 705 O O . PHE A 1 94 ? -8.415 33.438 -5.128 1.00 50.28 94 PHE A O 1
ATOM 712 N N . ASN A 1 95 ? -7.756 32.787 -7.164 1.00 49.97 95 ASN A N 1
ATOM 713 C CA . ASN A 1 95 ? -8.767 33.563 -7.875 1.00 49.97 95 ASN A CA 1
ATOM 714 C C . ASN A 1 95 ? -10.000 32.672 -8.063 1.00 49.97 95 ASN A C 1
ATOM 716 O O . ASN A 1 95 ? -10.066 31.855 -8.981 1.00 49.97 95 ASN A O 1
ATOM 720 N N . ALA A 1 96 ? -10.955 32.795 -7.146 1.00 49.97 96 ALA A N 1
ATOM 721 C CA . ALA A 1 96 ? -12.256 32.160 -7.247 1.00 49.97 96 ALA A CA 1
ATOM 722 C C . ALA A 1 96 ? -13.077 32.842 -8.353 1.00 49.97 96 ALA A C 1
ATOM 724 O O . ALA A 1 96 ? -13.603 33.934 -8.166 1.00 49.97 96 ALA A O 1
ATOM 725 N N . THR A 1 97 ? -13.218 32.179 -9.500 1.00 54.00 97 THR A N 1
ATOM 726 C CA . THR A 1 97 ? -14.334 32.425 -10.422 1.00 54.00 97 THR A CA 1
ATOM 727 C C . THR A 1 97 ? -15.277 31.234 -10.303 1.00 54.00 97 THR A C 1
ATOM 729 O O . THR A 1 97 ? -14.989 30.157 -10.816 1.00 54.00 97 THR A O 1
ATOM 732 N N . GLN A 1 98 ? -16.372 31.406 -9.560 1.00 54.22 98 GLN A N 1
ATOM 733 C CA . GLN A 1 98 ? -17.504 30.477 -9.578 1.00 54.22 98 GLN A CA 1
ATOM 734 C C . GLN A 1 98 ? -18.236 30.602 -10.924 1.00 54.22 98 GLN A C 1
ATOM 736 O O . GLN A 1 98 ? -18.679 31.708 -11.243 1.00 54.22 98 GLN A O 1
ATOM 741 N N . PRO A 1 99 ? -18.445 29.515 -11.685 1.00 51.41 99 PRO A N 1
ATOM 742 C CA . PRO A 1 99 ? -19.473 29.488 -12.711 1.00 51.41 99 PRO A CA 1
ATOM 743 C C . PRO A 1 99 ? -20.837 29.172 -12.079 1.00 51.41 99 PRO A C 1
ATOM 745 O O . PRO A 1 99 ? -20.969 28.268 -11.253 1.00 51.41 99 PRO A O 1
ATOM 748 N N . GLN A 1 100 ? -21.839 29.967 -12.456 1.00 58.03 100 GLN A N 1
ATOM 749 C CA . GLN A 1 100 ? -23.258 29.739 -12.172 1.00 58.03 100 GLN A CA 1
ATOM 750 C C . GLN A 1 100 ? -23.757 28.470 -12.890 1.00 58.03 100 GLN A C 1
ATOM 752 O O . GLN A 1 100 ? -23.220 28.135 -13.950 1.00 58.03 100 GLN A O 1
ATOM 757 N N . PRO A 1 101 ? -24.779 27.777 -12.358 1.00 63.69 101 PRO A N 1
ATOM 758 C CA . PRO A 1 101 ? -25.405 26.652 -13.026 1.00 63.69 101 PRO A CA 1
ATOM 759 C C . PRO A 1 101 ? -26.624 27.137 -13.815 1.00 63.69 101 PRO A C 1
ATOM 761 O O . PRO A 1 101 ? -27.687 27.307 -13.234 1.00 63.69 101 PRO A O 1
ATOM 764 N N . ASP A 1 102 ? -26.479 27.306 -15.125 1.00 51.47 102 ASP A N 1
ATOM 765 C CA . ASP A 1 102 ? -27.622 27.374 -16.034 1.00 51.47 102 ASP A CA 1
ATOM 766 C C . ASP A 1 102 ? -27.354 26.435 -17.213 1.00 51.47 102 ASP A C 1
ATOM 768 O O . ASP A 1 102 ? -26.470 26.670 -18.031 1.00 51.47 102 ASP A O 1
ATOM 772 N N . ASP A 1 103 ? -28.106 25.337 -17.195 1.00 49.78 103 ASP A N 1
ATOM 773 C CA . ASP A 1 103 ? -28.770 24.692 -18.321 1.00 49.78 103 ASP A CA 1
ATOM 774 C C . ASP A 1 103 ? -28.020 24.306 -19.614 1.00 49.78 103 ASP A C 1
ATOM 776 O O . ASP A 1 103 ? -27.296 25.060 -20.254 1.00 49.78 103 ASP A O 1
ATOM 780 N N . PHE A 1 104 ? -28.465 23.138 -20.091 1.00 53.91 104 PHE A N 1
ATOM 781 C CA . PHE A 1 104 ? -28.651 22.752 -21.492 1.00 53.91 104 PHE A CA 1
ATOM 782 C C . PHE A 1 104 ? -27.623 21.806 -22.145 1.00 53.91 104 PHE A C 1
ATOM 784 O O . PHE A 1 104 ? -26.447 22.100 -22.327 1.00 53.91 104 PHE A O 1
ATOM 791 N N . PHE A 1 105 ? -28.168 20.645 -22.529 1.00 52.78 105 PHE A N 1
ATOM 792 C CA . PHE A 1 105 ? -27.662 19.645 -23.469 1.00 52.78 105 PHE A CA 1
ATOM 793 C C . PHE A 1 105 ? -26.923 20.258 -24.672 1.00 52.78 105 PHE A C 1
ATOM 795 O O . PHE A 1 105 ? -27.473 21.158 -25.297 1.00 52.78 105 PHE A O 1
ATOM 802 N N . ASP A 1 106 ? -25.798 19.671 -25.094 1.00 40.53 106 ASP A N 1
ATOM 803 C CA . ASP A 1 106 ? -25.748 18.910 -26.354 1.00 40.53 106 ASP A CA 1
ATOM 804 C C . ASP A 1 106 ? -24.441 18.106 -26.489 1.00 40.53 106 ASP A C 1
ATOM 806 O O . ASP A 1 106 ? -23.427 18.369 -25.843 1.00 40.53 106 ASP A O 1
ATOM 810 N N . ALA A 1 107 ? -24.520 17.076 -27.317 1.00 46.41 107 ALA A N 1
ATOM 811 C CA . ALA A 1 107 ? -23.522 16.070 -27.603 1.00 46.41 107 ALA A CA 1
ATOM 812 C C . ALA A 1 107 ? -22.331 16.566 -28.451 1.00 46.41 107 ALA A C 1
ATOM 814 O O . ALA A 1 107 ? -22.366 17.611 -29.096 1.00 46.41 107 ALA A O 1
ATOM 815 N N . THR A 1 108 ? -21.362 15.654 -28.615 1.00 46.47 108 THR A N 1
ATOM 816 C CA . THR A 1 108 ? -20.406 15.557 -29.741 1.00 46.47 108 THR A CA 1
ATOM 817 C C . THR A 1 108 ? -19.230 16.549 -29.762 1.00 46.47 108 THR A C 1
ATOM 819 O O . THR A 1 108 ? -19.339 17.651 -30.280 1.00 46.47 108 THR A O 1
ATOM 822 N N . GLN A 1 109 ? -18.036 16.102 -29.350 1.00 56.19 109 GLN A N 1
ATOM 823 C CA . GLN A 1 109 ? -16.959 15.625 -30.250 1.00 56.19 109 GLN A CA 1
ATOM 824 C C . GLN A 1 109 ? -15.591 15.541 -29.532 1.00 56.19 109 GLN A C 1
ATOM 826 O O . GLN A 1 109 ? -15.342 16.303 -28.597 1.00 56.19 109 GLN A O 1
ATOM 831 N N . PRO A 1 110 ? -14.702 14.627 -29.971 1.00 67.56 110 PRO A N 1
ATOM 832 C CA . PRO A 1 110 ? -13.321 14.514 -29.517 1.00 67.56 110 PRO A CA 1
ATOM 833 C C . PRO A 1 110 ? -12.386 15.360 -30.396 1.00 67.56 110 PRO A C 1
ATOM 835 O O . PRO A 1 110 ? -12.557 15.395 -31.614 1.00 67.56 110 PRO A O 1
ATOM 838 N N . THR A 1 111 ? -11.353 15.971 -29.810 1.00 52.12 111 THR A N 1
ATOM 839 C CA . THR A 1 111 ? -10.237 16.512 -30.599 1.00 52.12 111 THR A CA 1
ATOM 840 C C . THR A 1 111 ? -8.906 16.264 -29.899 1.00 52.12 111 THR A C 1
ATOM 842 O O . THR A 1 111 ? -8.676 16.710 -28.777 1.00 52.12 111 THR A O 1
ATOM 845 N N . ASP A 1 112 ? -8.072 15.526 -30.627 1.00 50.16 112 ASP A N 1
ATOM 846 C CA . ASP A 1 112 ? -6.647 15.270 -30.464 1.00 50.16 112 ASP A CA 1
ATOM 847 C C . ASP A 1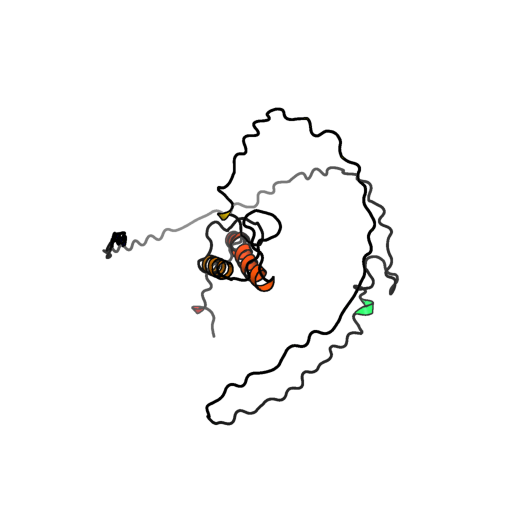 112 ? -5.760 16.534 -30.420 1.00 50.16 112 ASP A C 1
ATOM 849 O O . ASP A 1 112 ? -6.195 17.651 -30.693 1.00 50.16 112 ASP A O 1
ATOM 853 N N . LEU A 1 113 ? -4.459 16.264 -30.247 1.00 49.97 113 LEU A N 1
ATOM 854 C CA . LEU A 1 113 ? -3.280 17.106 -30.482 1.00 49.97 113 LEU A CA 1
ATOM 855 C C . LEU A 1 113 ? -2.915 18.078 -29.357 1.00 49.97 113 LEU A C 1
ATOM 857 O O . LEU A 1 113 ? -3.570 19.085 -29.163 1.00 49.97 113 LEU A O 1
ATOM 861 N N . PHE A 1 114 ? -1.787 17.810 -28.693 1.00 52.22 114 PHE A N 1
ATOM 862 C CA . PHE A 1 114 ? -0.530 18.582 -28.789 1.00 52.22 114 PHE A CA 1
ATOM 863 C C . PHE A 1 114 ? 0.544 17.766 -28.036 1.00 52.22 114 PHE A C 1
ATOM 865 O O . PHE A 1 114 ? 0.461 17.560 -26.833 1.00 52.22 114 PHE A O 1
ATOM 872 N N . ALA A 1 115 ? 1.386 17.016 -28.746 1.00 44.56 115 ALA A N 1
ATOM 873 C CA . ALA A 1 115 ? 2.674 17.450 -29.295 1.00 44.56 115 ALA A CA 1
ATOM 874 C C . ALA A 1 115 ? 3.731 17.755 -28.213 1.00 44.56 115 ALA A C 1
ATOM 876 O O . ALA A 1 115 ? 3.730 18.785 -27.548 1.00 44.56 115 ALA A O 1
ATOM 877 N N . THR A 1 116 ? 4.661 16.810 -28.123 1.00 48.25 116 THR A N 1
ATOM 878 C CA . THR A 1 116 ? 5.980 16.834 -27.490 1.00 48.25 116 THR A CA 1
ATOM 879 C C . THR A 1 116 ? 6.799 18.095 -27.774 1.00 48.25 116 THR A C 1
ATOM 881 O O . THR A 1 116 ? 6.913 18.487 -28.934 1.00 48.25 116 THR A O 1
ATOM 884 N N . GLN A 1 117 ? 7.526 18.589 -26.764 1.00 53.88 117 GLN A N 1
ATOM 885 C CA . GLN A 1 117 ? 8.891 19.102 -26.948 1.00 53.88 117 GLN A CA 1
ATOM 886 C C . GLN A 1 117 ? 9.781 18.759 -25.738 1.00 53.88 117 GLN A C 1
ATOM 888 O O . GLN A 1 117 ? 9.456 19.154 -24.619 1.00 53.88 117 GLN A O 1
ATOM 893 N N . PRO A 1 118 ? 10.912 18.063 -25.951 1.00 53.44 118 PRO A N 1
ATOM 894 C CA . PRO A 1 118 ? 12.022 18.012 -25.014 1.00 53.44 118 PRO A CA 1
ATOM 895 C C . PRO A 1 118 ? 13.047 19.098 -25.366 1.00 53.44 118 PRO A C 1
ATOM 897 O O . PRO A 1 118 ? 13.562 19.138 -26.482 1.00 53.44 118 PRO A O 1
ATOM 900 N N . THR A 1 119 ? 13.382 19.959 -24.409 1.00 53.06 119 THR A N 1
ATOM 901 C CA . THR A 1 119 ? 14.597 20.775 -24.471 1.00 53.06 119 THR A CA 1
ATOM 902 C C . THR A 1 119 ? 15.316 20.678 -23.135 1.00 53.06 119 THR A C 1
ATOM 904 O O . THR A 1 119 ? 14.800 21.083 -22.095 1.00 53.06 119 THR A O 1
ATOM 907 N N . ASN A 1 120 ? 16.496 20.067 -23.151 1.00 55.00 120 ASN A N 1
ATOM 908 C CA . ASN A 1 120 ? 17.745 20.725 -22.780 1.00 55.00 120 ASN A CA 1
ATOM 909 C C . ASN A 1 120 ? 18.842 19.675 -22.630 1.00 55.00 120 ASN A C 1
ATOM 911 O O . ASN A 1 120 ? 18.899 18.918 -21.660 1.00 55.00 120 ASN A O 1
ATOM 915 N N . ASP A 1 121 ? 19.717 19.696 -23.623 1.00 44.28 121 ASP A N 1
ATOM 916 C CA . ASP A 1 121 ? 21.050 19.133 -23.614 1.00 44.28 121 ASP A CA 1
ATOM 917 C C . ASP A 1 121 ? 21.828 19.613 -22.380 1.00 44.28 121 ASP A C 1
ATOM 919 O O . ASP A 1 121 ? 22.034 20.810 -22.167 1.00 44.28 121 ASP A O 1
ATOM 923 N N . CYS A 1 122 ? 22.287 18.669 -21.563 1.00 53.88 122 CYS A N 1
ATOM 924 C CA . CYS A 1 122 ? 23.358 18.906 -20.606 1.00 53.88 122 CYS A CA 1
ATOM 925 C C . CYS A 1 122 ? 24.451 17.875 -20.873 1.00 53.88 122 CYS A C 1
ATOM 927 O O . CYS A 1 122 ? 24.514 16.815 -20.252 1.00 53.88 122 CYS A O 1
ATOM 929 N N . GLU A 1 123 ? 25.302 18.199 -21.845 1.00 55.78 123 GLU A N 1
ATOM 930 C CA . GLU A 1 123 ? 26.613 17.586 -21.994 1.00 55.78 123 GLU A CA 1
ATOM 931 C C . GLU A 1 123 ? 27.444 17.911 -20.745 1.00 55.78 123 GLU A C 1
ATOM 933 O O . GLU A 1 123 ? 27.951 19.020 -20.576 1.00 55.78 123 GLU A O 1
ATOM 938 N N . GLN A 1 124 ? 27.595 16.937 -19.851 1.00 55.75 124 GLN A N 1
ATOM 939 C CA . GLN A 1 124 ? 28.713 16.913 -18.915 1.00 55.75 124 GLN A CA 1
ATOM 940 C C . GLN A 1 124 ? 29.575 15.711 -19.249 1.00 55.75 124 GLN A C 1
ATOM 942 O O . GLN A 1 124 ? 29.270 14.568 -18.912 1.00 55.75 124 GLN A O 1
ATOM 947 N N . GLY A 1 125 ? 30.665 16.012 -19.951 1.00 47.09 125 GLY A N 1
ATOM 948 C CA . GLY A 1 125 ? 31.769 15.097 -20.134 1.00 47.09 125 GLY A CA 1
ATOM 949 C C . GLY A 1 125 ? 32.336 14.676 -18.785 1.00 47.09 125 GLY A C 1
ATOM 950 O O . GLY A 1 125 ? 32.743 15.506 -17.973 1.00 47.09 125 GLY A O 1
ATOM 951 N N . LEU A 1 126 ? 32.414 13.366 -18.589 1.00 50.03 126 LEU A N 1
ATOM 952 C CA . LEU A 1 126 ? 33.342 12.754 -17.657 1.00 50.03 126 LEU A CA 1
ATOM 953 C C . LEU A 1 126 ? 34.287 11.875 -18.469 1.00 50.03 126 LEU A C 1
ATOM 955 O O . LEU A 1 126 ? 34.015 10.720 -18.777 1.00 50.03 126 LEU A O 1
ATOM 959 N N . PHE A 1 127 ? 35.408 12.494 -18.828 1.00 47.06 127 PHE A N 1
ATOM 960 C CA . PHE A 1 127 ? 36.673 11.815 -19.055 1.00 47.06 127 PHE A CA 1
ATOM 961 C C . PHE A 1 127 ? 37.037 11.052 -17.776 1.00 47.06 127 PHE A C 1
ATOM 963 O O . PHE A 1 127 ? 37.246 11.683 -16.741 1.00 47.06 127 PHE A O 1
ATOM 970 N N . PHE A 1 128 ? 37.174 9.730 -17.847 1.00 48.41 128 PHE A N 1
ATOM 971 C CA . PHE A 1 128 ? 38.023 8.998 -16.913 1.00 48.41 128 PHE A CA 1
ATOM 972 C C . PHE A 1 128 ? 38.925 8.034 -17.685 1.00 48.41 128 PHE A C 1
ATOM 974 O O . PHE A 1 128 ? 38.466 7.132 -18.380 1.00 48.41 128 PHE A O 1
ATOM 981 N N . GLN A 1 129 ? 40.216 8.344 -17.562 1.00 44.50 129 GLN A N 1
ATOM 982 C CA . GLN A 1 129 ? 41.413 7.565 -17.878 1.00 44.50 129 GLN A CA 1
ATOM 983 C C . GLN A 1 129 ? 41.277 6.111 -17.410 1.00 44.50 129 GLN A C 1
ATOM 985 O O . GLN A 1 129 ? 40.772 5.857 -16.321 1.00 44.50 129 GLN A O 1
ATOM 990 N N . GLU A 1 130 ? 41.534 5.141 -18.280 1.00 59.69 130 GLU A N 1
ATOM 991 C CA . GLU A 1 130 ? 42.851 4.617 -18.693 1.00 59.69 130 GLU A CA 1
ATOM 992 C C . GLU A 1 130 ? 43.146 3.318 -17.938 1.00 59.69 130 GLU A C 1
ATOM 994 O O . GLU A 1 130 ? 42.918 3.171 -16.738 1.00 59.69 130 GLU A O 1
ATOM 999 N N . GLU A 1 131 ? 43.555 2.342 -18.730 1.00 60.16 131 GLU A N 1
ATOM 1000 C CA . GLU A 1 131 ? 43.654 0.928 -18.430 1.00 60.16 131 GLU A CA 1
ATOM 1001 C C . GLU A 1 131 ? 44.715 0.654 -17.355 1.00 60.16 131 GLU A C 1
ATOM 1003 O O . GLU A 1 131 ? 45.826 1.176 -17.402 1.00 60.16 131 GLU A O 1
ATOM 1008 N N . SER A 1 132 ? 44.405 -0.229 -16.401 1.00 58.53 132 SER A N 1
ATOM 1009 C CA . SER A 1 132 ? 45.441 -0.888 -15.602 1.00 58.53 132 SER A CA 1
ATOM 1010 C C . SER A 1 132 ? 45.283 -2.403 -15.698 1.00 58.53 132 SER A C 1
ATOM 1012 O O . SER A 1 132 ? 44.560 -3.058 -14.950 1.00 58.53 132 SER A O 1
ATOM 1014 N N . GLU A 1 133 ? 45.987 -2.962 -16.680 1.00 61.84 133 GLU A N 1
ATOM 1015 C CA . GLU A 1 133 ? 46.211 -4.391 -16.872 1.00 61.84 133 GLU A CA 1
ATOM 1016 C C . GLU A 1 133 ? 47.103 -4.968 -15.759 1.00 61.84 133 GLU A C 1
ATOM 1018 O O . GLU A 1 133 ? 48.256 -5.290 -16.003 1.00 61.84 133 GLU A O 1
ATOM 1023 N N . HIS A 1 134 ? 46.630 -5.106 -14.521 1.00 57.03 134 HIS A N 1
ATOM 1024 C CA . HIS A 1 134 ? 47.383 -5.832 -13.485 1.00 57.03 134 HIS A CA 1
ATOM 1025 C C . HIS A 1 134 ? 46.456 -6.556 -12.503 1.00 57.03 134 HIS A C 1
ATOM 1027 O O . HIS A 1 134 ? 46.350 -6.178 -11.340 1.00 57.03 134 HIS A O 1
ATOM 1033 N N . ASN A 1 135 ? 45.823 -7.648 -12.943 1.00 55.53 135 ASN A N 1
ATOM 1034 C CA . ASN A 1 135 ? 45.579 -8.782 -12.043 1.00 55.53 135 ASN A CA 1
ATOM 1035 C C . ASN A 1 135 ? 45.343 -10.088 -12.813 1.00 55.53 135 ASN A C 1
ATOM 1037 O O . ASN A 1 135 ? 44.248 -10.640 -12.869 1.00 55.53 135 ASN A O 1
ATOM 1041 N N . LYS A 1 136 ? 46.406 -10.566 -13.465 1.00 58.62 136 LYS A N 1
ATOM 1042 C CA . LYS A 1 136 ? 46.458 -11.880 -14.111 1.00 58.62 136 LYS A CA 1
ATOM 1043 C C . LYS A 1 136 ? 47.445 -12.760 -13.348 1.00 58.62 136 LYS A C 1
ATOM 1045 O O . LYS A 1 136 ? 48.509 -13.097 -13.850 1.00 58.62 136 LYS A O 1
ATOM 1050 N N . ALA A 1 137 ? 47.122 -13.082 -12.100 1.00 49.91 137 ALA A N 1
ATOM 1051 C CA . ALA A 1 137 ? 47.853 -14.091 -11.349 1.00 49.91 137 ALA A CA 1
ATOM 1052 C C . ALA A 1 137 ? 46.937 -14.766 -10.323 1.00 49.91 137 ALA A C 1
ATOM 1054 O O . ALA A 1 137 ? 46.407 -14.114 -9.432 1.00 49.91 137 ALA A O 1
ATOM 1055 N N . LEU A 1 138 ? 46.858 -16.095 -10.439 1.00 50.59 138 LEU A N 1
ATOM 1056 C CA . LEU A 1 138 ? 46.450 -17.039 -9.394 1.00 50.59 138 LEU A CA 1
ATOM 1057 C C . LEU A 1 138 ? 44.945 -17.229 -9.123 1.00 50.59 138 LEU A C 1
ATOM 1059 O O . LEU A 1 138 ? 44.465 -17.119 -8.001 1.00 50.59 138 LEU A O 1
ATOM 1063 N N . LEU A 1 139 ? 44.232 -17.697 -10.153 1.00 56.12 139 LEU A N 1
ATOM 1064 C CA . LEU A 1 139 ? 43.121 -18.639 -9.971 1.00 56.12 139 LEU A CA 1
ATOM 1065 C C . LEU A 1 139 ? 43.647 -20.075 -10.088 1.00 56.12 139 LEU A C 1
ATOM 1067 O O . LEU A 1 139 ? 43.672 -20.632 -11.180 1.00 56.12 139 LEU A O 1
ATOM 1071 N N . LEU A 1 140 ? 44.088 -20.654 -8.971 1.00 54.28 140 LEU A N 1
ATOM 1072 C CA . LEU A 1 140 ? 44.320 -22.096 -8.820 1.00 54.28 140 LEU A CA 1
ATOM 1073 C C . LEU A 1 140 ? 44.091 -22.487 -7.351 1.00 54.28 140 LEU A C 1
ATOM 1075 O O . LEU A 1 140 ? 45.028 -22.747 -6.608 1.00 54.28 140 LEU A O 1
ATOM 1079 N N . PHE A 1 141 ? 42.820 -22.495 -6.947 1.00 55.38 141 PHE A N 1
ATOM 1080 C CA . PHE A 1 141 ? 42.315 -23.313 -5.843 1.00 55.38 141 PHE A CA 1
ATOM 1081 C C . PHE A 1 141 ? 40.965 -23.886 -6.282 1.00 55.38 141 PHE A C 1
ATOM 1083 O O . PHE A 1 141 ? 39.906 -23.321 -6.028 1.00 55.38 141 PHE A O 1
ATOM 1090 N N . THR A 1 142 ? 41.033 -24.976 -7.040 1.00 58.62 142 THR A N 1
ATOM 1091 C CA . THR A 1 142 ? 39.925 -25.901 -7.278 1.00 58.62 142 THR A CA 1
ATOM 1092 C C . THR A 1 142 ? 40.146 -27.090 -6.359 1.00 58.62 142 THR A C 1
ATOM 1094 O O . THR A 1 142 ? 40.880 -27.998 -6.733 1.00 58.62 142 THR A O 1
ATOM 1097 N N . GLU A 1 143 ? 39.566 -27.063 -5.162 1.00 55.66 143 GLU A N 1
ATOM 1098 C CA . GLU A 1 143 ? 39.478 -28.241 -4.294 1.00 55.66 143 GLU A CA 1
ATOM 1099 C C . GLU A 1 143 ? 38.093 -28.253 -3.634 1.00 55.66 143 GLU A C 1
ATOM 1101 O O . GLU A 1 143 ? 37.840 -27.562 -2.648 1.00 55.66 143 GLU A O 1
ATOM 1106 N N . ASP A 1 144 ? 37.181 -28.960 -4.306 1.00 50.12 144 ASP A N 1
ATOM 1107 C CA . ASP A 1 144 ? 36.034 -29.722 -3.793 1.00 50.12 144 ASP A CA 1
ATOM 1108 C C . ASP A 1 144 ? 35.516 -29.368 -2.391 1.00 50.12 144 ASP A C 1
ATOM 1110 O O . ASP A 1 144 ? 35.513 -30.185 -1.472 1.00 50.12 144 ASP A O 1
ATOM 1114 N N . SER A 1 145 ? 34.992 -28.154 -2.229 1.00 59.69 145 SER A N 1
ATOM 1115 C CA . SER A 1 145 ? 33.947 -27.939 -1.234 1.00 59.69 145 SER A CA 1
ATOM 1116 C C . SER A 1 145 ? 32.623 -28.184 -1.925 1.00 59.69 145 SER A C 1
ATOM 1118 O O . SER A 1 14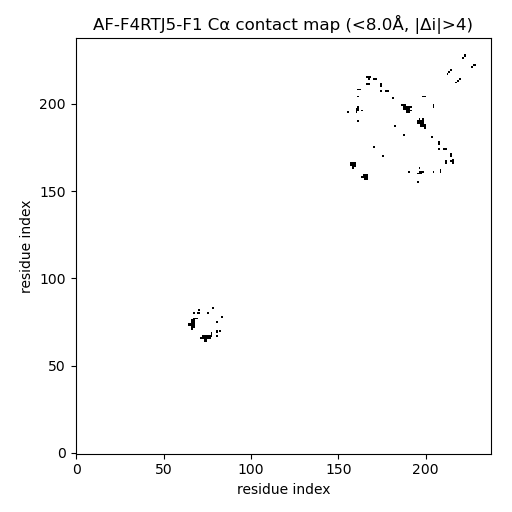5 ? 32.090 -27.306 -2.606 1.00 59.69 145 SER A O 1
ATOM 1120 N N . GLU A 1 146 ? 32.114 -29.400 -1.741 1.00 58.50 146 GLU A N 1
ATOM 1121 C CA . GLU A 1 146 ? 30.701 -29.753 -1.843 1.00 58.50 146 GLU A CA 1
ATOM 1122 C C . GLU A 1 146 ? 29.911 -28.900 -0.835 1.00 58.50 146 GLU A C 1
ATOM 1124 O O . GLU A 1 146 ? 29.370 -29.372 0.163 1.00 58.50 146 GLU A O 1
ATOM 1129 N N . SER A 1 147 ? 29.886 -27.590 -1.070 1.00 55.06 147 SER A N 1
ATOM 1130 C CA . SER A 1 147 ? 28.973 -26.657 -0.443 1.00 55.06 147 SER A CA 1
ATOM 1131 C C . SER A 1 147 ? 27.634 -26.976 -1.058 1.00 55.06 147 SER A C 1
ATOM 1133 O O . SER A 1 147 ? 27.265 -26.448 -2.106 1.00 55.06 147 SER A O 1
ATOM 1135 N N . GLN A 1 148 ? 26.976 -27.942 -0.434 1.00 52.88 148 GLN A N 1
ATOM 1136 C CA . GLN A 1 148 ? 25.612 -28.337 -0.673 1.00 52.88 148 GLN A CA 1
ATOM 1137 C C . GLN A 1 148 ? 24.758 -27.076 -0.560 1.00 52.88 148 GLN A C 1
ATOM 1139 O O . GLN A 1 148 ? 24.347 -26.652 0.517 1.00 52.88 148 GLN A O 1
ATOM 1144 N N . SER A 1 149 ? 24.599 -26.429 -1.711 1.00 48.47 149 SER A N 1
ATOM 1145 C CA . SER A 1 149 ? 23.661 -25.363 -1.988 1.00 48.47 149 SER A CA 1
ATOM 1146 C C . SER A 1 149 ? 22.292 -25.993 -1.804 1.00 48.47 149 SER A C 1
ATOM 1148 O O . SER A 1 149 ? 21.705 -26.525 -2.742 1.00 48.47 149 SER A O 1
ATOM 1150 N N . GLY A 1 150 ? 21.817 -26.002 -0.560 1.00 50.59 150 GLY A N 1
ATOM 1151 C CA . GLY A 1 150 ? 20.394 -26.068 -0.291 1.00 50.59 150 GLY A CA 1
ATOM 1152 C C . GLY A 1 150 ? 19.801 -24.861 -0.994 1.00 50.59 150 GLY A C 1
ATOM 1153 O O . GLY A 1 150 ? 19.948 -23.734 -0.529 1.00 50.59 150 GLY A O 1
ATOM 1154 N N . SER A 1 151 ? 19.276 -25.065 -2.199 1.00 49.25 151 SER A N 1
ATOM 1155 C CA . SER A 1 151 ? 18.473 -24.059 -2.866 1.00 49.25 151 SER A CA 1
ATOM 1156 C C . SER A 1 151 ? 17.189 -23.958 -2.054 1.00 49.25 151 SER A C 1
ATOM 1158 O O . SER A 1 151 ? 16.244 -24.713 -2.277 1.00 49.25 151 SER A O 1
ATOM 1160 N N . ASP A 1 152 ? 17.202 -23.069 -1.064 1.00 54.28 152 ASP A N 1
ATOM 1161 C CA . ASP A 1 152 ? 16.050 -22.636 -0.278 1.00 54.28 152 ASP A CA 1
ATOM 1162 C C . ASP A 1 152 ? 15.077 -21.857 -1.189 1.00 54.28 152 ASP A C 1
ATOM 1164 O O . ASP A 1 152 ? 14.793 -20.683 -0.985 1.00 54.28 152 ASP A O 1
ATOM 1168 N N . THR A 1 153 ? 14.590 -22.489 -2.258 1.00 56.00 153 THR A N 1
ATOM 1169 C CA . THR A 1 153 ? 13.659 -21.910 -3.241 1.00 56.00 153 THR A CA 1
ATOM 1170 C C . THR A 1 153 ? 12.215 -21.862 -2.743 1.00 56.00 153 THR A C 1
ATOM 1172 O O . THR A 1 153 ? 11.320 -21.494 -3.495 1.00 56.00 153 THR A O 1
ATOM 1175 N N . GLU A 1 154 ? 11.953 -22.231 -1.490 1.00 58.03 154 GLU A N 1
ATOM 1176 C CA . GLU A 1 154 ? 10.585 -22.468 -1.017 1.00 58.03 154 GLU A CA 1
ATOM 1177 C C . GLU A 1 154 ? 9.928 -21.264 -0.327 1.00 58.03 154 GLU A C 1
ATOM 1179 O O . GLU A 1 154 ? 8.786 -21.381 0.105 1.00 58.03 154 GLU A O 1
ATOM 1184 N N . ASN A 1 155 ? 10.587 -20.099 -0.233 1.00 63.97 155 ASN A N 1
ATOM 1185 C CA . ASN A 1 155 ? 10.026 -18.976 0.536 1.00 63.97 155 ASN A CA 1
ATOM 1186 C C . ASN A 1 155 ? 9.997 -17.610 -0.167 1.00 63.97 155 ASN A C 1
ATOM 1188 O O . ASN A 1 155 ? 9.655 -16.607 0.461 1.00 63.97 155 ASN A O 1
ATOM 1192 N N . ASP A 1 156 ? 10.282 -17.550 -1.470 1.00 71.25 156 ASP A N 1
ATOM 1193 C CA . ASP A 1 156 ? 10.207 -16.289 -2.226 1.00 71.25 156 ASP A CA 1
ATOM 1194 C C . ASP A 1 156 ? 8.764 -15.760 -2.334 1.00 71.25 156 ASP A C 1
ATOM 1196 O O . ASP A 1 156 ? 8.538 -14.551 -2.412 1.00 71.25 156 ASP A O 1
ATOM 1200 N N . GLU A 1 157 ? 7.764 -16.644 -2.275 1.00 77.88 157 GLU A N 1
ATOM 1201 C CA . GLU A 1 157 ? 6.348 -16.261 -2.334 1.00 77.88 157 GLU A CA 1
ATOM 1202 C C . GLU A 1 157 ? 5.815 -15.678 -1.021 1.00 77.88 157 GLU A C 1
ATOM 1204 O O . GLU A 1 157 ? 4.832 -14.922 -1.038 1.00 77.88 157 GLU A O 1
ATOM 1209 N N . ALA A 1 158 ? 6.474 -15.995 0.099 1.00 88.81 158 ALA A N 1
ATOM 1210 C CA . ALA A 1 158 ? 6.131 -15.481 1.419 1.00 88.81 158 ALA A CA 1
ATOM 1211 C C . ALA A 1 158 ? 6.592 -14.037 1.618 1.00 88.81 158 ALA A C 1
ATOM 1213 O O . ALA A 1 158 ? 6.139 -13.386 2.555 1.00 88.81 158 ALA A O 1
ATOM 1214 N N . LEU A 1 159 ? 7.460 -13.512 0.750 1.00 93.56 159 LEU A N 1
ATOM 1215 C CA . LEU A 1 159 ? 7.945 -12.143 0.825 1.00 93.56 159 LEU A CA 1
ATOM 1216 C C . LEU A 1 159 ? 7.156 -11.220 -0.113 1.00 93.56 159 LEU A C 1
ATOM 1218 O O . LEU A 1 159 ? 6.810 -11.552 -1.246 1.00 93.56 159 LEU A O 1
ATOM 1222 N N . CYS A 1 160 ? 6.901 -10.005 0.356 1.00 95.06 160 CYS A N 1
ATOM 1223 C CA . CYS A 1 160 ? 6.316 -8.924 -0.416 1.00 95.06 160 CYS A CA 1
ATOM 1224 C C . CYS A 1 160 ? 7.248 -8.586 -1.585 1.00 95.06 160 CYS A C 1
ATOM 1226 O O . CYS A 1 160 ? 8.401 -8.228 -1.332 1.00 95.06 160 CYS A O 1
ATOM 1228 N N . PRO A 1 161 ? 6.783 -8.634 -2.847 1.00 94.31 161 PRO A N 1
ATOM 1229 C CA . PRO A 1 161 ? 7.630 -8.450 -4.026 1.00 94.31 161 PRO A CA 1
ATOM 1230 C C . PRO A 1 161 ? 8.250 -7.050 -4.160 1.00 94.31 161 PRO A C 1
ATOM 1232 O O . PRO A 1 161 ? 9.096 -6.871 -5.031 1.00 94.31 161 PRO A O 1
ATOM 1235 N N . PHE A 1 162 ? 7.852 -6.078 -3.329 1.00 95.25 162 PHE A N 1
ATOM 1236 C CA . PHE A 1 162 ? 8.274 -4.680 -3.452 1.00 95.25 162 PHE A CA 1
ATOM 1237 C C . PHE A 1 162 ? 9.102 -4.134 -2.274 1.00 95.25 162 PHE A C 1
ATOM 1239 O O . PHE A 1 162 ? 9.985 -3.315 -2.507 1.00 95.25 162 PHE A O 1
ATOM 1246 N N . CYS A 1 163 ? 8.818 -4.524 -1.023 1.00 94.69 163 CYS A N 1
ATOM 1247 C CA . CYS A 1 163 ? 9.533 -4.030 0.174 1.00 94.69 163 CYS A CA 1
ATOM 1248 C C . CYS A 1 163 ? 10.366 -5.099 0.894 1.00 94.69 163 CYS A C 1
ATOM 1250 O O . CYS A 1 163 ? 10.930 -4.839 1.950 1.00 94.69 163 CYS A O 1
ATOM 1252 N N . ASP A 1 164 ? 10.420 -6.299 0.331 1.00 92.69 164 ASP A N 1
ATOM 1253 C CA . ASP A 1 164 ? 11.164 -7.447 0.831 1.00 92.69 164 ASP A CA 1
ATOM 1254 C C . ASP A 1 164 ? 10.789 -7.992 2.222 1.00 92.69 164 ASP A C 1
ATOM 1256 O O . ASP A 1 164 ? 11.435 -8.904 2.727 1.00 92.69 164 ASP A O 1
ATOM 1260 N N . GLU A 1 165 ? 9.704 -7.510 2.811 1.00 94.69 165 GLU A N 1
ATOM 1261 C CA . GLU A 1 165 ? 9.160 -7.987 4.082 1.00 94.69 165 GLU A CA 1
ATOM 1262 C C . GLU A 1 165 ? 8.193 -9.169 3.904 1.00 94.69 165 GLU A C 1
ATOM 1264 O O . GLU A 1 165 ? 7.515 -9.264 2.891 1.00 94.69 165 GLU A O 1
ATOM 1269 N N . GLU A 1 166 ? 8.040 -10.052 4.894 1.00 95.12 166 GLU A N 1
ATOM 1270 C CA . GLU A 1 166 ? 7.078 -11.170 4.821 1.00 95.12 166 GLU A CA 1
ATOM 1271 C C . GLU A 1 166 ? 5.620 -10.690 4.688 1.00 95.12 166 GLU A C 1
ATOM 1273 O O . GLU A 1 166 ? 5.226 -9.656 5.239 1.00 95.12 166 GLU A O 1
ATOM 1278 N N . MET A 1 167 ? 4.806 -11.460 3.976 1.00 95.38 167 MET A N 1
ATOM 1279 C CA . MET A 1 167 ? 3.369 -11.267 3.822 1.00 95.38 167 MET A CA 1
ATOM 1280 C C . MET A 1 167 ? 2.638 -11.520 5.155 1.00 95.38 167 MET A C 1
ATOM 1282 O O . MET A 1 167 ? 3.113 -12.284 5.998 1.00 95.38 167 MET A O 1
ATOM 1286 N N . PRO A 1 168 ? 1.480 -10.878 5.388 1.00 95.88 168 PRO A N 1
ATOM 1287 C CA . PRO A 1 168 ? 0.711 -11.095 6.601 1.00 95.88 168 PRO A CA 1
ATOM 1288 C C . PRO A 1 168 ? 0.106 -12.503 6.574 1.00 95.88 168 PRO A C 1
ATOM 1290 O O . PRO A 1 168 ? -0.250 -13.008 5.513 1.00 95.88 168 PRO A O 1
ATOM 1293 N N . ALA A 1 169 ? -0.046 -13.128 7.745 1.00 9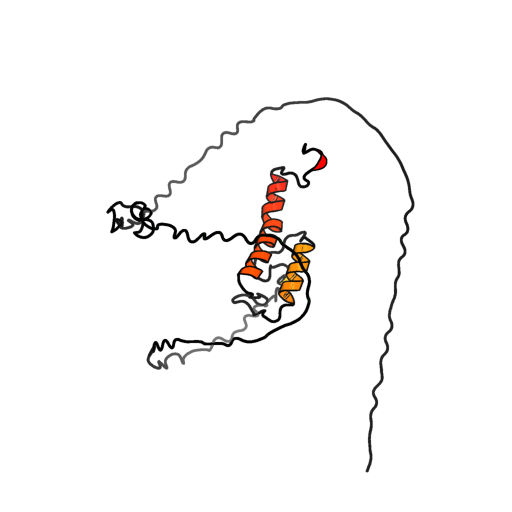3.81 169 ALA A N 1
ATOM 1294 C CA . ALA A 1 169 ? -0.548 -14.503 7.850 1.00 93.81 169 ALA A CA 1
ATOM 1295 C C . ALA A 1 169 ? -1.964 -14.686 7.269 1.00 93.81 169 ALA A C 1
ATOM 1297 O O . ALA A 1 169 ? -2.291 -15.760 6.780 1.00 93.81 169 ALA A O 1
ATOM 1298 N N . ASN A 1 170 ? -2.792 -13.637 7.321 1.00 93.69 170 ASN A N 1
ATOM 1299 C CA . ASN A 1 170 ? -4.138 -13.607 6.749 1.00 93.69 170 ASN A CA 1
ATOM 1300 C C . ASN A 1 170 ? -4.294 -12.325 5.914 1.00 93.69 170 ASN A C 1
ATOM 1302 O O . ASN A 1 170 ? -4.781 -11.324 6.447 1.00 93.69 170 ASN A O 1
ATOM 1306 N N . PRO A 1 171 ? -3.824 -12.307 4.654 1.00 96.12 171 PRO A N 1
ATOM 1307 C CA . PRO A 1 171 ? -3.954 -11.136 3.796 1.00 96.12 171 PRO A CA 1
ATOM 1308 C C . PRO A 1 171 ? -5.424 -10.894 3.448 1.00 96.12 171 PRO A C 1
ATOM 1310 O O . PRO A 1 171 ? -6.179 -11.840 3.222 1.00 96.12 171 PRO A O 1
ATOM 1313 N N . SER A 1 172 ? -5.836 -9.631 3.378 1.00 97.25 172 SER A N 1
ATOM 1314 C CA . SER A 1 172 ? -7.182 -9.295 2.921 1.00 97.25 172 SER A CA 1
ATOM 1315 C C . SER A 1 172 ? -7.349 -9.553 1.421 1.00 97.25 172 SER A C 1
ATOM 1317 O O . SER A 1 172 ? -6.404 -9.425 0.637 1.00 97.25 172 SER A O 1
ATOM 1319 N N . ASP A 1 173 ? -8.586 -9.817 0.991 1.00 97.88 173 ASP A N 1
ATOM 1320 C CA . ASP A 1 173 ? -8.925 -9.951 -0.434 1.00 97.88 173 ASP A CA 1
ATOM 1321 C C . ASP A 1 173 ? -8.521 -8.710 -1.239 1.00 97.88 173 ASP A C 1
ATOM 1323 O O . ASP A 1 173 ? -8.129 -8.802 -2.404 1.00 97.88 173 ASP A O 1
ATOM 1327 N N . LYS A 1 174 ? -8.570 -7.532 -0.603 1.00 97.56 174 LYS A N 1
ATOM 1328 C CA . LYS A 1 174 ? -8.155 -6.266 -1.208 1.00 97.56 174 LYS A CA 1
ATOM 1329 C C . LYS A 1 174 ? -6.648 -6.236 -1.460 1.00 97.56 174 LYS A C 1
ATOM 1331 O O . LYS A 1 174 ? -6.235 -5.812 -2.538 1.00 97.56 174 LYS A O 1
ATOM 1336 N N . LEU A 1 175 ? -5.838 -6.689 -0.500 1.00 97.50 175 LEU A N 1
ATOM 1337 C CA . LEU A 1 175 ? -4.386 -6.774 -0.657 1.00 97.50 175 LEU A CA 1
ATOM 1338 C C . LEU A 1 175 ? -4.011 -7.778 -1.754 1.00 97.50 175 LEU A C 1
ATOM 1340 O O . LEU A 1 175 ? -3.166 -7.474 -2.593 1.00 97.50 175 LEU A O 1
ATOM 1344 N N . LEU A 1 176 ? -4.669 -8.940 -1.794 1.00 97.12 176 LEU A N 1
ATOM 1345 C CA . LEU A 1 176 ? -4.446 -9.954 -2.831 1.00 97.12 176 LEU A CA 1
ATOM 1346 C C . LEU A 1 176 ? -4.847 -9.459 -4.227 1.00 97.12 176 LEU A C 1
ATOM 1348 O O . LEU A 1 176 ? -4.083 -9.633 -5.176 1.00 97.12 176 LEU A O 1
ATOM 1352 N N . SER A 1 177 ? -5.997 -8.792 -4.345 1.00 97.81 177 SER A N 1
ATOM 1353 C CA . SER A 1 177 ? -6.464 -8.210 -5.610 1.00 97.81 177 SER A CA 1
ATOM 1354 C C . SER A 1 177 ? -5.490 -7.151 -6.123 1.00 97.81 177 SER A C 1
ATOM 1356 O O . SER A 1 177 ? -5.092 -7.191 -7.284 1.00 97.81 177 SER A O 1
ATOM 1358 N N . LEU A 1 178 ? -5.034 -6.257 -5.238 1.00 97.31 178 LEU A N 1
ATOM 1359 C CA . LEU A 1 178 ? -4.063 -5.222 -5.588 1.00 97.31 178 LEU A CA 1
ATOM 1360 C C . LEU A 1 178 ? -2.702 -5.824 -5.961 1.00 97.31 178 LEU A C 1
ATOM 1362 O O . LEU A 1 178 ? -2.065 -5.360 -6.901 1.00 97.31 178 LEU A O 1
ATOM 1366 N N . ARG A 1 179 ? -2.258 -6.886 -5.273 1.00 96.75 179 ARG A N 1
ATOM 1367 C CA . ARG A 1 179 ? -1.037 -7.621 -5.640 1.00 96.75 179 ARG A CA 1
ATOM 1368 C C . ARG A 1 179 ? -1.137 -8.150 -7.069 1.00 96.75 179 ARG A C 1
ATOM 1370 O O . ARG A 1 179 ? -0.208 -7.957 -7.845 1.00 96.75 179 ARG A O 1
ATOM 1377 N N . ALA A 1 180 ? -2.237 -8.824 -7.399 1.00 96.69 180 ALA A N 1
ATOM 1378 C CA . ALA A 1 180 ? -2.450 -9.402 -8.721 1.00 96.69 180 ALA A CA 1
ATOM 1379 C C . ALA A 1 180 ? -2.529 -8.323 -9.811 1.00 96.69 180 ALA A C 1
ATOM 1381 O O . ALA A 1 180 ? -1.902 -8.472 -10.856 1.00 96.69 180 ALA A O 1
ATOM 1382 N N . GLU A 1 181 ? -3.232 -7.219 -9.543 1.00 97.56 181 GLU A N 1
ATOM 1383 C CA . GLU A 1 181 ? -3.334 -6.070 -1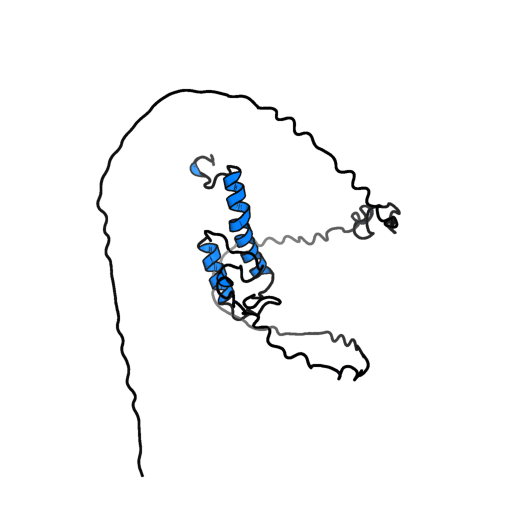0.448 1.00 97.56 181 GLU A CA 1
ATOM 1384 C C . GLU A 1 181 ? -1.960 -5.466 -10.743 1.00 97.56 181 GLU A C 1
ATOM 1386 O O . GLU A 1 181 ? -1.584 -5.325 -11.906 1.00 97.56 181 GLU A O 1
ATOM 1391 N N . LEU A 1 182 ? -1.181 -5.173 -9.697 1.00 96.50 182 LEU A N 1
ATOM 1392 C CA . LEU A 1 182 ? 0.156 -4.616 -9.858 1.00 96.50 182 LEU A CA 1
ATOM 1393 C C . LEU A 1 182 ? 1.061 -5.583 -10.619 1.00 96.50 182 LEU A C 1
ATOM 1395 O O . LEU A 1 182 ? 1.738 -5.147 -11.540 1.00 96.50 182 LEU A O 1
ATOM 1399 N N . LEU A 1 183 ? 1.025 -6.884 -10.303 1.00 95.12 183 LEU A N 1
ATOM 1400 C CA . LEU A 1 183 ? 1.813 -7.918 -10.987 1.00 95.12 183 LEU A CA 1
ATOM 1401 C C . LEU A 1 183 ? 1.438 -8.126 -12.462 1.00 95.12 183 LEU A C 1
ATOM 1403 O O . LEU A 1 183 ? 2.280 -8.578 -13.236 1.00 95.12 183 LEU A O 1
ATOM 1407 N N . ALA A 1 184 ? 0.212 -7.788 -12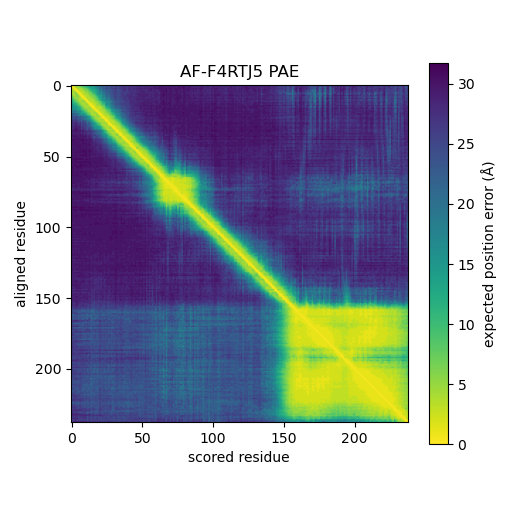.856 1.00 96.94 184 ALA A N 1
ATOM 1408 C CA . ALA A 1 184 ? -0.239 -7.851 -14.242 1.00 96.94 184 ALA A CA 1
ATOM 1409 C C . ALA A 1 184 ? 0.196 -6.632 -15.079 1.00 96.94 184 ALA A C 1
ATOM 1411 O O . ALA A 1 184 ? 0.019 -6.637 -16.299 1.00 96.94 184 ALA A O 1
ATOM 1412 N N . MET A 1 185 ? 0.758 -5.586 -14.461 1.00 95.88 185 MET A N 1
ATOM 1413 C CA . MET A 1 185 ? 1.172 -4.388 -15.188 1.00 95.88 185 MET A CA 1
ATOM 1414 C C . MET A 1 185 ? 2.395 -4.648 -16.085 1.00 95.88 185 MET A C 1
ATOM 1416 O O . MET A 1 185 ? 3.405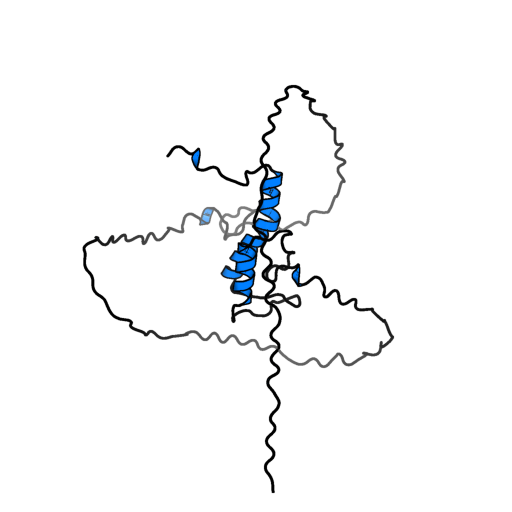 -5.180 -15.618 1.00 95.88 185 MET A O 1
ATOM 1420 N N . PRO A 1 186 ? 2.374 -4.192 -17.354 1.00 93.31 186 PRO A N 1
ATOM 1421 C CA . PRO A 1 186 ? 3.485 -4.397 -18.285 1.00 93.31 186 PRO A CA 1
ATOM 1422 C C . PRO A 1 186 ? 4.728 -3.564 -17.937 1.00 93.31 186 PRO A C 1
ATOM 1424 O O . PRO A 1 186 ? 5.821 -3.868 -18.402 1.00 93.31 186 PRO A O 1
ATOM 1427 N N . GLU A 1 187 ? 4.573 -2.520 -17.120 1.00 93.56 187 GLU A N 1
ATOM 1428 C CA . GLU A 1 187 ? 5.662 -1.633 -16.687 1.00 93.56 187 GLU A CA 1
ATOM 1429 C C . GLU A 1 187 ? 6.528 -2.229 -15.567 1.00 93.56 187 GLU A C 1
ATOM 1431 O O . GLU A 1 187 ? 7.491 -1.598 -15.126 1.00 93.56 187 GLU A O 1
ATOM 1436 N N . ILE A 1 188 ? 6.212 -3.440 -15.095 1.00 92.75 188 ILE A N 1
ATOM 1437 C CA . ILE A 1 188 ? 7.019 -4.106 -14.079 1.00 92.75 188 ILE A CA 1
ATOM 1438 C C . ILE A 1 188 ? 8.424 -4.358 -14.603 1.00 92.75 188 ILE A C 1
ATOM 1440 O O . ILE A 1 188 ? 8.651 -5.114 -15.548 1.00 92.75 188 ILE A O 1
ATOM 1444 N N . THR A 1 189 ? 9.389 -3.802 -13.883 1.00 93.44 189 THR A N 1
ATOM 1445 C CA . THR A 1 189 ? 10.803 -4.125 -14.047 1.00 93.44 189 THR A CA 1
ATOM 1446 C C . THR A 1 189 ? 11.258 -5.041 -12.918 1.00 93.44 189 THR A C 1
ATOM 1448 O O . THR A 1 189 ? 10.630 -5.123 -11.858 1.00 93.44 189 THR A O 1
ATOM 1451 N N . GLN A 1 190 ? 12.338 -5.786 -13.144 1.00 93.38 190 GLN A N 1
ATOM 1452 C CA . GLN A 1 190 ? 12.977 -6.529 -12.064 1.00 93.38 190 GLN A CA 1
ATOM 1453 C C . GLN A 1 190 ? 13.605 -5.534 -11.081 1.00 93.38 190 GLN A C 1
ATOM 1455 O O . GLN A 1 190 ? 14.296 -4.600 -11.491 1.00 93.38 190 GLN A O 1
ATOM 1460 N N . GLY A 1 191 ? 13.328 -5.714 -9.792 1.00 88.12 191 GLY A N 1
ATOM 1461 C CA . GLY A 1 191 ? 13.906 -4.895 -8.737 1.00 88.12 191 GLY A CA 1
ATOM 1462 C C . GLY A 1 191 ? 15.404 -5.148 -8.574 1.00 88.12 191 GLY A C 1
ATOM 1463 O O . GLY A 1 191 ? 15.950 -6.166 -9.003 1.00 88.12 191 GLY A O 1
ATOM 1464 N N . ILE A 1 192 ? 16.083 -4.197 -7.936 1.00 88.31 192 ILE A N 1
ATOM 1465 C CA . ILE A 1 192 ? 17.483 -4.361 -7.540 1.00 88.31 192 ILE A CA 1
ATOM 1466 C C . ILE A 1 192 ? 17.497 -5.162 -6.237 1.00 88.31 192 ILE A C 1
ATOM 1468 O O . ILE A 1 192 ? 16.843 -4.768 -5.277 1.00 88.31 192 ILE A O 1
ATOM 1472 N N . GLY A 1 193 ? 18.244 -6.265 -6.190 1.00 85.06 193 GLY A N 1
ATOM 1473 C CA . GLY A 1 193 ? 18.394 -7.078 -4.983 1.00 85.06 193 GLY A CA 1
ATOM 1474 C C . GLY A 1 193 ? 18.128 -8.550 -5.258 1.00 85.06 193 GLY A C 1
ATOM 1475 O O . GLY A 1 193 ? 18.882 -9.185 -5.993 1.00 85.06 193 GLY A O 1
ATOM 1476 N N . ARG A 1 194 ? 17.078 -9.099 -4.643 1.00 86.25 194 ARG A N 1
ATOM 1477 C CA . ARG A 1 194 ? 16.768 -10.530 -4.720 1.00 86.25 194 ARG A CA 1
ATOM 1478 C C . ARG A 1 194 ? 16.157 -10.960 -6.056 1.00 86.25 194 ARG A C 1
ATOM 1480 O O . ARG A 1 194 ? 15.500 -10.178 -6.747 1.00 86.25 194 ARG A O 1
ATOM 1487 N N . SER A 1 195 ? 16.297 -12.245 -6.372 1.00 82.94 195 SER A N 1
ATOM 1488 C CA . SER A 1 195 ? 15.481 -12.904 -7.391 1.00 82.94 195 SER A CA 1
ATOM 1489 C C . SER A 1 195 ? 14.000 -12.770 -7.023 1.00 82.94 195 SER A C 1
ATOM 1491 O O . SER A 1 195 ? 13.601 -13.076 -5.908 1.00 82.94 195 SER A O 1
ATOM 1493 N N . GLY A 1 196 ? 13.188 -12.239 -7.938 1.00 85.81 196 GLY A N 1
ATOM 1494 C CA . GLY A 1 196 ? 11.746 -12.071 -7.727 1.00 85.81 196 GLY A CA 1
ATOM 1495 C C . GLY A 1 196 ? 11.300 -10.723 -7.153 1.00 85.81 196 GLY A C 1
ATOM 1496 O O . GLY A 1 196 ? 10.094 -10.471 -7.128 1.00 85.81 196 GLY A O 1
ATOM 1497 N N . SER A 1 197 ? 12.214 -9.823 -6.763 1.00 91.81 197 SER A N 1
ATOM 1498 C CA . SER A 1 197 ? 11.818 -8.439 -6.472 1.00 91.81 197 SER A CA 1
ATOM 1499 C C . SER A 1 197 ? 11.314 -7.760 -7.748 1.00 91.81 197 SER A C 1
ATOM 1501 O O . SER A 1 197 ? 11.838 -7.960 -8.851 1.00 91.81 197 SER A O 1
ATOM 1503 N N . ARG A 1 198 ? 10.251 -6.972 -7.614 1.00 94.50 198 ARG A N 1
ATOM 1504 C CA . ARG A 1 198 ? 9.621 -6.221 -8.701 1.00 94.50 198 ARG A CA 1
ATOM 1505 C C . ARG A 1 198 ? 9.692 -4.737 -8.381 1.00 94.50 198 ARG A C 1
ATOM 1507 O O . ARG A 1 198 ? 9.582 -4.331 -7.230 1.00 94.50 198 ARG A O 1
ATOM 151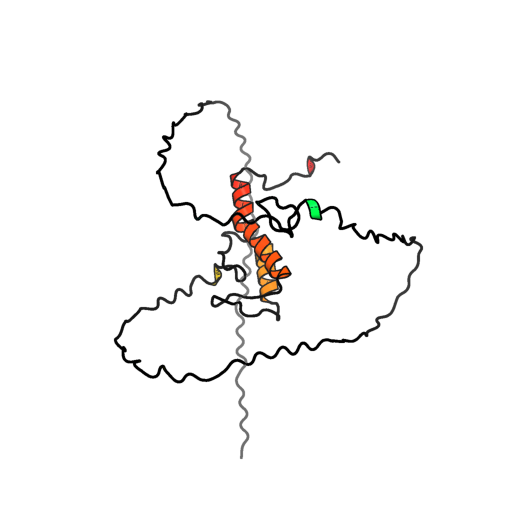4 N N . SER A 1 199 ? 9.878 -3.929 -9.414 1.00 95.56 199 SER A N 1
ATOM 1515 C CA . SER A 1 199 ? 9.937 -2.477 -9.313 1.00 95.56 199 SER A CA 1
ATOM 1516 C C . SER A 1 199 ? 8.842 -1.853 -10.171 1.00 95.56 199 SER A C 1
ATOM 1518 O O . SER A 1 199 ? 8.671 -2.202 -11.343 1.00 95.56 199 SER A O 1
ATOM 1520 N N . LEU A 1 200 ? 8.100 -0.942 -9.546 1.00 95.69 200 LEU A N 1
ATOM 1521 C CA . LEU A 1 200 ? 6.976 -0.180 -10.087 1.00 95.69 200 LEU A CA 1
ATOM 1522 C C . LEU A 1 200 ? 7.120 1.300 -9.694 1.00 95.69 200 LEU A C 1
ATOM 1524 O O . LEU A 1 200 ? 7.884 1.616 -8.771 1.00 95.69 200 LEU A O 1
ATOM 1528 N N . PRO A 1 201 ? 6.376 2.221 -10.340 1.00 96.06 201 PRO A N 1
ATOM 1529 C CA . PRO A 1 201 ? 6.319 3.616 -9.925 1.00 96.06 201 PRO A CA 1
ATOM 1530 C C . PRO A 1 201 ? 6.014 3.755 -8.429 1.00 96.06 201 PRO A C 1
ATOM 1532 O O . PRO A 1 201 ? 5.103 3.116 -7.900 1.00 96.06 201 PRO A O 1
ATOM 1535 N N . PHE A 1 202 ? 6.750 4.640 -7.752 1.00 95.44 202 PHE A N 1
ATOM 1536 C CA . PHE A 1 202 ? 6.716 4.775 -6.291 1.00 95.44 202 PHE A CA 1
ATOM 1537 C C . PHE A 1 202 ? 5.299 4.895 -5.709 1.00 95.44 202 PHE A C 1
ATOM 1539 O O . PHE A 1 202 ? 5.019 4.302 -4.676 1.00 95.44 202 PHE A O 1
ATOM 1546 N N . ALA A 1 203 ? 4.394 5.621 -6.371 1.00 96.88 203 ALA A N 1
ATOM 1547 C CA . ALA A 1 203 ? 3.026 5.811 -5.887 1.00 96.88 203 ALA A CA 1
ATOM 1548 C C . ALA A 1 203 ? 2.236 4.493 -5.765 1.00 96.88 203 ALA A C 1
ATOM 1550 O O . ALA A 1 203 ? 1.520 4.286 -4.782 1.00 96.88 203 ALA A O 1
ATOM 1551 N N . GLN A 1 204 ? 2.386 3.590 -6.736 1.00 96.38 204 GLN A N 1
ATOM 1552 C CA . GLN A 1 204 ? 1.727 2.283 -6.729 1.00 96.38 204 GLN A CA 1
ATOM 1553 C C . GLN A 1 204 ? 2.329 1.387 -5.650 1.00 96.38 204 GLN A C 1
ATOM 1555 O O . GLN A 1 204 ? 1.605 0.856 -4.807 1.00 96.38 204 GLN A O 1
ATOM 1560 N N . THR A 1 205 ? 3.662 1.316 -5.614 1.00 96.44 205 THR A N 1
ATOM 1561 C CA . THR A 1 205 ? 4.401 0.569 -4.594 1.00 96.44 205 THR A CA 1
ATOM 1562 C C . THR A 1 205 ? 4.048 1.040 -3.185 1.00 96.44 205 THR A C 1
ATOM 1564 O O . THR A 1 205 ? 3.753 0.222 -2.322 1.00 96.44 205 THR A O 1
ATOM 1567 N N . ALA A 1 206 ? 4.003 2.352 -2.945 1.00 97.31 206 ALA A N 1
ATOM 1568 C CA . ALA A 1 206 ? 3.664 2.921 -1.643 1.00 97.31 206 ALA A CA 1
ATOM 1569 C C . ALA A 1 206 ? 2.220 2.605 -1.227 1.00 97.31 206 ALA A C 1
ATOM 1571 O O . ALA A 1 206 ? 1.968 2.342 -0.053 1.00 97.31 206 ALA A O 1
ATOM 1572 N N . THR A 1 207 ? 1.283 2.587 -2.180 1.00 97.56 207 THR A N 1
ATOM 1573 C CA . THR A 1 207 ? -0.117 2.224 -1.911 1.00 97.56 207 THR A CA 1
ATOM 1574 C C . THR A 1 207 ? -0.231 0.763 -1.474 1.00 97.56 207 THR A C 1
ATOM 1576 O O . THR A 1 207 ? -0.907 0.468 -0.488 1.00 97.56 207 THR A O 1
ATOM 1579 N N . PHE A 1 208 ? 0.462 -0.145 -2.165 1.00 98.00 208 PHE A N 1
ATOM 1580 C CA . PHE A 1 208 ? 0.484 -1.561 -1.806 1.00 98.00 208 PHE A CA 1
ATOM 1581 C C . PHE A 1 208 ? 1.208 -1.815 -0.481 1.00 98.00 208 PHE A C 1
ATOM 1583 O O . PHE A 1 208 ? 0.633 -2.417 0.425 1.00 98.00 208 PHE A O 1
ATOM 1590 N N . CYS A 1 209 ? 2.438 -1.315 -0.337 1.00 97.81 209 CYS A N 1
ATOM 1591 C CA . CYS A 1 209 ? 3.248 -1.522 0.862 1.00 97.81 209 CYS A CA 1
ATOM 1592 C C . CYS A 1 209 ? 2.607 -0.895 2.107 1.00 97.81 209 CYS A C 1
ATOM 1594 O O . CYS A 1 209 ? 2.697 -1.469 3.184 1.00 97.81 209 CYS A O 1
ATOM 1596 N N . GLY A 1 210 ? 1.891 0.228 1.973 1.00 98.06 210 GLY A N 1
ATOM 1597 C CA . GLY A 1 210 ? 1.145 0.815 3.087 1.00 98.06 210 GLY A CA 1
ATOM 1598 C C . GLY A 1 210 ? -0.018 -0.062 3.565 1.00 98.06 210 GLY A C 1
ATOM 1599 O O . GLY A 1 210 ? -0.254 -0.169 4.767 1.00 98.06 210 GLY A O 1
ATOM 1600 N N . LEU A 1 211 ? -0.735 -0.726 2.647 1.00 98.00 211 LEU A N 1
ATOM 1601 C CA . LEU A 1 211 ? -1.791 -1.679 3.012 1.00 98.00 211 LEU A CA 1
ATOM 1602 C C . LEU A 1 211 ? -1.198 -2.948 3.644 1.00 98.00 211 LEU A C 1
ATOM 1604 O O . LEU A 1 211 ? -1.706 -3.433 4.652 1.00 98.00 211 LEU A O 1
ATOM 1608 N N . HIS A 1 212 ? -0.095 -3.442 3.082 1.00 98.06 212 HIS A N 1
ATOM 1609 C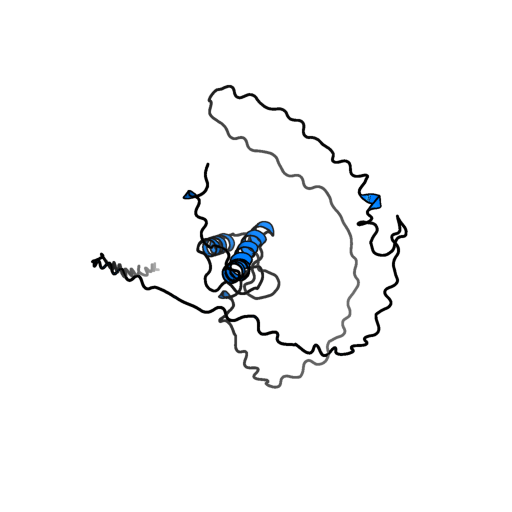 CA . HIS A 1 212 ? 0.669 -4.576 3.602 1.00 98.06 212 HIS A CA 1
ATOM 1610 C C . HIS A 1 212 ? 1.164 -4.337 5.037 1.00 98.06 212 HIS A C 1
ATOM 1612 O O . HIS A 1 212 ? 0.894 -5.158 5.915 1.00 98.06 212 HIS A O 1
ATOM 1618 N N . GLU A 1 213 ? 1.806 -3.198 5.305 1.00 98.00 213 GLU A N 1
ATOM 1619 C CA . GLU A 1 213 ? 2.264 -2.811 6.645 1.00 98.00 213 GLU A CA 1
ATOM 1620 C C . GLU A 1 213 ? 1.086 -2.685 7.622 1.00 98.00 213 GLU A C 1
ATOM 1622 O O . GLU A 1 213 ? 1.152 -3.152 8.766 1.00 98.00 213 GLU A O 1
ATOM 1627 N N . ALA A 1 214 ? -0.028 -2.101 7.169 1.00 97.94 214 ALA A N 1
ATOM 1628 C CA . ALA A 1 214 ? -1.217 -1.960 7.994 1.00 97.94 214 ALA A CA 1
ATOM 1629 C C . ALA A 1 214 ? -1.777 -3.319 8.432 1.00 97.94 214 ALA A C 1
ATOM 1631 O O . ALA A 1 214 ? -2.042 -3.519 9.619 1.00 97.94 214 ALA A O 1
ATOM 1632 N N . GLU A 1 215 ? -1.915 -4.266 7.505 1.00 97.88 215 GLU A N 1
ATOM 1633 C CA . GLU A 1 215 ? -2.418 -5.613 7.793 1.00 97.88 215 GLU A CA 1
ATOM 1634 C C . GLU A 1 215 ? -1.452 -6.440 8.636 1.00 97.88 215 GLU A C 1
ATOM 1636 O O . GLU A 1 215 ? -1.884 -7.198 9.507 1.00 97.88 215 GLU A O 1
ATOM 1641 N N . ARG A 1 216 ? -0.145 -6.281 8.426 1.00 97.31 216 ARG A N 1
ATOM 1642 C CA . ARG A 1 216 ? 0.860 -7.069 9.138 1.00 97.31 216 ARG A CA 1
ATOM 1643 C C . ARG A 1 216 ? 1.157 -6.549 10.540 1.00 97.31 216 ARG A C 1
ATOM 1645 O O . ARG A 1 216 ? 1.398 -7.345 11.448 1.00 97.31 216 ARG A O 1
ATOM 1652 N N . HIS A 1 217 ? 1.195 -5.234 10.729 1.00 97.38 217 HIS A N 1
ATOM 1653 C CA . HIS A 1 217 ? 1.723 -4.627 11.953 1.00 97.38 217 HIS A CA 1
ATOM 1654 C C . HIS A 1 217 ? 0.704 -3.752 12.672 1.00 97.38 217 HIS A C 1
ATOM 1656 O O . HIS A 1 217 ? 0.563 -3.861 13.890 1.00 97.38 217 HIS A O 1
ATOM 1662 N N . ILE A 1 218 ? -0.031 -2.905 11.950 1.00 97.88 218 ILE A N 1
ATOM 1663 C CA . ILE A 1 218 ? -0.886 -1.888 12.577 1.00 97.88 218 ILE A CA 1
ATOM 1664 C C . ILE A 1 218 ? -2.181 -2.505 13.116 1.00 97.88 218 ILE A C 1
ATOM 1666 O O . ILE A 1 218 ? -2.517 -2.297 14.282 1.00 97.88 218 ILE A O 1
ATOM 1670 N N . ILE A 1 219 ? -2.897 -3.284 12.302 1.00 96.81 219 ILE A N 1
ATOM 1671 C CA . ILE A 1 219 ? -4.180 -3.890 12.677 1.00 96.81 219 ILE A CA 1
ATOM 1672 C C . ILE A 1 219 ? -4.004 -4.904 13.819 1.00 96.81 219 ILE A C 1
ATOM 1674 O O . ILE A 1 219 ? -4.701 -4.755 14.826 1.00 96.81 219 ILE A O 1
ATOM 1678 N N . PRO A 1 220 ? -3.066 -5.876 13.756 1.00 97.31 220 PRO A N 1
ATOM 1679 C CA . PRO A 1 220 ? -2.864 -6.816 14.860 1.00 97.31 220 PRO A CA 1
ATOM 1680 C C . PRO A 1 220 ? -2.493 -6.112 16.166 1.00 97.31 220 PRO A C 1
ATOM 1682 O O . PRO A 1 220 ? -3.000 -6.468 17.231 1.00 97.31 220 PRO A O 1
ATOM 1685 N N . LYS A 1 221 ? -1.667 -5.061 16.085 1.00 97.75 221 LYS A N 1
ATOM 1686 C CA . LYS A 1 221 ? -1.323 -4.234 17.241 1.00 97.75 221 LYS A CA 1
ATOM 1687 C C . LYS A 1 221 ? -2.552 -3.525 17.813 1.00 97.75 221 LYS A C 1
ATOM 1689 O O . LYS A 1 221 ? -2.791 -3.638 19.011 1.00 97.75 221 LYS A O 1
ATOM 1694 N N . GLY A 1 222 ? -3.365 -2.872 16.983 1.00 97.94 222 GLY A N 1
ATOM 1695 C CA . GLY A 1 222 ? -4.602 -2.220 17.427 1.00 97.94 222 GLY A CA 1
ATOM 1696 C C . GLY A 1 222 ? -5.565 -3.198 18.106 1.00 97.94 222 GLY A C 1
ATOM 1697 O O . GLY A 1 222 ? -6.089 -2.905 19.178 1.00 97.94 222 GLY A O 1
ATOM 1698 N N . ILE A 1 223 ? -5.728 -4.402 17.551 1.00 97.31 223 ILE A N 1
ATOM 1699 C CA . ILE A 1 223 ? -6.543 -5.464 18.162 1.00 97.31 223 ILE A CA 1
ATOM 1700 C C . ILE A 1 223 ? -5.981 -5.861 19.533 1.00 97.31 223 ILE A C 1
ATOM 1702 O O . ILE A 1 223 ? -6.742 -5.970 20.494 1.00 97.31 223 ILE A O 1
ATOM 1706 N N . SER A 1 224 ? -4.659 -6.028 19.654 1.00 98.00 224 SER A N 1
ATOM 1707 C CA . SER A 1 224 ? -4.012 -6.357 20.934 1.00 98.00 224 SER A CA 1
ATOM 1708 C C . SER A 1 224 ? -4.165 -5.255 21.991 1.00 98.00 224 SER A C 1
ATOM 1710 O O . SER A 1 224 ? -4.213 -5.544 23.184 1.00 98.00 224 SER A O 1
ATOM 1712 N N . GLU A 1 225 ? -4.303 -4.001 21.556 1.00 98.38 225 GLU A N 1
ATOM 1713 C CA . GLU A 1 225 ? -4.574 -2.836 22.405 1.00 98.38 225 GLU A CA 1
ATOM 1714 C C . GLU A 1 225 ? -6.074 -2.646 22.711 1.00 98.38 225 GLU A C 1
ATOM 1716 O O . GLU A 1 225 ? -6.444 -1.720 23.431 1.00 98.38 225 GLU A O 1
ATOM 1721 N N . GLY A 1 226 ? -6.953 -3.511 22.192 1.00 98.00 226 GLY A N 1
ATOM 1722 C CA . GLY A 1 226 ? -8.397 -3.453 22.428 1.00 98.00 226 GLY A CA 1
ATOM 1723 C C . GLY A 1 226 ? -9.152 -2.468 21.532 1.00 98.00 226 GLY A C 1
ATOM 1724 O O . GLY A 1 226 ? -10.255 -2.044 21.884 1.00 98.00 226 GLY A O 1
ATOM 1725 N N . TRP A 1 227 ? -8.590 -2.084 20.382 1.00 97.06 227 TRP A N 1
ATOM 1726 C CA . TRP A 1 227 ? -9.289 -1.240 19.413 1.00 97.06 227 TRP A CA 1
ATOM 1727 C C . TRP A 1 227 ? -10.463 -2.011 18.783 1.00 97.06 227 TRP A C 1
ATOM 1729 O O . TRP A 1 227 ? -10.325 -3.195 18.463 1.00 97.06 227 TRP A O 1
ATOM 1739 N N . PRO A 1 228 ? -11.625 -1.366 18.574 1.00 96.31 228 PRO A N 1
ATOM 1740 C CA . PRO A 1 228 ? -12.780 -2.029 17.985 1.00 96.31 228 PRO A CA 1
ATOM 1741 C C . PRO A 1 228 ? -12.526 -2.364 16.510 1.00 96.31 228 PRO A C 1
ATOM 1743 O O . PRO A 1 228 ? -12.149 -1.500 15.723 1.00 96.31 228 PRO A O 1
ATOM 1746 N N . THR A 1 229 ? -12.795 -3.610 16.118 1.00 94.81 229 THR A N 1
ATOM 1747 C CA . THR A 1 229 ? -12.700 -4.070 14.718 1.00 94.81 229 THR A CA 1
ATOM 1748 C C . THR A 1 229 ? -13.933 -3.718 13.886 1.00 94.81 229 THR A C 1
ATOM 1750 O O . THR A 1 229 ? -13.882 -3.731 12.659 1.00 94.81 229 THR A O 1
ATOM 1753 N N . SER A 1 230 ? -15.041 -3.371 14.540 1.00 94.56 230 SER A N 1
ATOM 1754 C CA . SER A 1 230 ? -16.288 -2.960 13.899 1.00 94.56 230 SER A CA 1
ATOM 1755 C C . SER A 1 230 ? -16.825 -1.690 14.548 1.00 94.56 230 SER A C 1
ATOM 1757 O O . SER A 1 230 ? -17.008 -1.644 15.766 1.00 94.56 230 SER A O 1
ATOM 1759 N N . ILE A 1 231 ? -17.128 -0.679 13.736 1.00 93.88 231 ILE A N 1
ATOM 1760 C CA . ILE A 1 231 ? -17.773 0.556 14.190 1.00 93.88 231 ILE A CA 1
ATOM 1761 C C . ILE A 1 231 ? -19.282 0.415 13.973 1.00 93.88 231 ILE A C 1
ATOM 1763 O O . ILE A 1 231 ? -19.738 0.187 12.853 1.00 93.88 231 ILE A O 1
ATOM 1767 N N . ASN A 1 232 ? -20.072 0.557 15.039 1.00 94.00 232 ASN A N 1
ATOM 1768 C CA . ASN A 1 232 ? -21.530 0.566 14.942 1.00 94.00 232 ASN A CA 1
ATOM 1769 C C . ASN A 1 232 ? -22.026 1.994 14.674 1.00 94.00 232 ASN A C 1
ATOM 1771 O O . ASN A 1 232 ? -22.146 2.802 15.594 1.00 94.00 232 ASN A O 1
ATOM 1775 N N . PHE A 1 233 ? -22.329 2.300 13.412 1.00 94.06 233 PHE A N 1
ATOM 1776 C CA . PHE A 1 233 ? -22.831 3.623 13.027 1.00 94.06 233 PHE A CA 1
ATOM 1777 C C . PHE A 1 233 ? -24.297 3.868 13.412 1.00 94.06 233 PHE A C 1
ATOM 1779 O O . PHE A 1 233 ? -24.716 5.020 13.475 1.00 94.06 233 PHE A O 1
ATOM 1786 N N . ASN A 1 234 ? -25.076 2.825 13.721 1.00 93.25 234 ASN A N 1
ATOM 1787 C CA . ASN A 1 234 ? -26.502 2.966 14.042 1.00 93.25 234 ASN A CA 1
ATOM 1788 C C . ASN A 1 234 ? -26.746 3.694 15.375 1.00 93.25 234 ASN A C 1
ATOM 1790 O O . ASN A 1 234 ? -27.847 4.181 15.613 1.00 93.25 234 ASN A O 1
ATOM 1794 N N . GLY A 1 235 ? -25.735 3.760 16.247 1.00 88.69 235 GLY A N 1
ATOM 1795 C CA . GLY A 1 235 ? -25.802 4.469 17.527 1.00 88.69 235 GLY A CA 1
ATOM 1796 C C . GLY A 1 235 ? -25.386 5.943 17.473 1.00 88.69 235 GLY A C 1
ATOM 1797 O O . GLY A 1 235 ? -25.497 6.632 18.485 1.00 88.69 235 GLY A O 1
ATOM 1798 N N . LEU A 1 236 ? -24.894 6.440 16.334 1.00 89.94 236 LEU A N 1
ATOM 1799 C CA . LEU A 1 236 ? -24.515 7.845 16.186 1.00 89.94 236 LEU A CA 1
ATOM 1800 C C . LEU A 1 236 ? -25.774 8.654 15.852 1.00 89.94 236 LEU A C 1
ATOM 1802 O O . LEU A 1 236 ? -26.313 8.549 14.751 1.00 89.94 236 LEU A O 1
ATOM 1806 N N . ALA A 1 237 ? -26.267 9.432 16.822 1.00 81.44 237 ALA A N 1
ATOM 1807 C CA . ALA A 1 237 ? -27.348 10.385 16.586 1.00 81.44 237 ALA A CA 1
ATOM 1808 C C . ALA A 1 237 ? -26.948 11.345 15.451 1.00 81.44 237 ALA A C 1
ATOM 1810 O O . ALA A 1 237 ? -25.821 11.842 15.432 1.00 81.44 237 ALA A O 1
ATOM 1811 N N . ARG A 1 238 ? -27.861 11.534 14.495 1.00 71.12 238 ARG A N 1
ATOM 1812 C CA . ARG A 1 238 ? -27.639 12.304 13.267 1.00 71.12 238 ARG A CA 1
ATOM 1813 C C . ARG A 1 238 ? -27.709 13.808 13.499 1.00 71.12 238 ARG A C 1
ATOM 1815 O O . ARG A 1 238 ? -28.549 14.225 14.327 1.00 71.12 238 ARG A O 1
#

InterPro domains:
  IPR001878 Zinc finger, CCHC-type [PF00098] (67-82)
  IPR001878 Zinc finger, CCHC-type [PS50158] (67-82)
  IPR036875 Zinc finger, CCHC-type superfamily [SSF57756] (62-87)

pLDDT: mean 70.35, std 20.11, range [38.44, 98.38]

Sequence (238 aa):
MTREEAMLDEDSEDQGVSESHSKPEGVTKESDTPSTLSNPINGPSTSLILIATPQSSNPIPTTKLYKCSKCRQPGHRANKCPVNQSHSQPTDLFNATQPQPDDFFDATQPTDLFATQPTNDCEQGLFFQEESEHNKALLLFTEDSESQSGSDTENDEALCPFCDEEMPANPSDKLLSLRAELLAMPEITQGIGRSGSRSLPFAQTATFCGLHEAERHIIPKGISEGWPTSINFNGLAR